Protein AF-A0A8J4XCI6-F1 (afdb_monomer_lite)

Structure (mmCIF, N/CA/C/O backbone):
data_AF-A0A8J4XCI6-F1
#
_entry.id   AF-A0A8J4XCI6-F1
#
loop_
_atom_site.group_PDB
_atom_site.id
_atom_site.type_symbol
_atom_site.label_atom_id
_atom_site.label_alt_id
_atom_site.label_comp_id
_atom_site.label_asym_id
_atom_site.label_entity_id
_atom_site.label_seq_id
_atom_site.pdbx_PDB_ins_code
_atom_site.Cartn_x
_atom_site.Cartn_y
_atom_site.Cartn_z
_atom_site.occupancy
_atom_site.B_iso_or_equiv
_atom_site.auth_seq_id
_atom_site.auth_comp_id
_atom_site.auth_asym_id
_atom_site.auth_atom_id
_atom_site.pdbx_PDB_model_num
ATOM 1 N N . PRO A 1 1 ? 32.556 3.737 -10.688 1.00 80.19 1 PRO A N 1
ATOM 2 C CA . PRO A 1 1 ? 33.530 3.485 -11.777 1.00 80.19 1 PRO A CA 1
ATOM 3 C C . PRO A 1 1 ? 34.721 4.456 -11.744 1.00 80.19 1 PRO A C 1
ATOM 5 O O . PRO A 1 1 ? 34.549 5.623 -11.382 1.00 80.19 1 PRO A O 1
ATOM 8 N N . SER A 1 2 ? 35.907 3.966 -12.119 1.00 85.56 2 SER A N 1
ATOM 9 C CA . SER A 1 2 ? 37.118 4.785 -12.261 1.00 85.56 2 SER A CA 1
ATOM 10 C C . SER A 1 2 ? 37.028 5.694 -13.498 1.00 85.56 2 SER A C 1
ATOM 12 O O . SER A 1 2 ? 36.188 5.479 -14.373 1.00 85.56 2 SER A O 1
ATOM 14 N N . SER A 1 3 ? 37.890 6.714 -13.578 1.00 84.94 3 SER A N 1
ATOM 15 C CA . SER A 1 3 ? 37.991 7.593 -14.759 1.00 84.94 3 SER A CA 1
ATOM 16 C C . SER A 1 3 ? 38.300 6.799 -16.037 1.00 84.94 3 SER A C 1
ATOM 18 O O . SER A 1 3 ? 37.666 6.998 -17.071 1.00 84.94 3 SER A O 1
ATOM 20 N N . HIS A 1 4 ? 39.198 5.815 -15.932 1.00 88.31 4 HIS A N 1
ATOM 21 C CA . HIS A 1 4 ? 39.561 4.931 -17.036 1.00 88.31 4 HIS A CA 1
ATOM 22 C C . HIS A 1 4 ? 38.358 4.125 -17.553 1.00 88.31 4 HIS A C 1
ATOM 24 O O . HIS A 1 4 ? 38.103 4.110 -18.753 1.00 88.31 4 HIS A O 1
ATOM 30 N N . THR A 1 5 ? 37.558 3.540 -16.654 1.00 89.38 5 THR A N 1
ATOM 31 C CA . THR A 1 5 ? 36.349 2.789 -17.034 1.00 89.38 5 THR A CA 1
ATOM 32 C C . THR A 1 5 ? 35.313 3.677 -17.726 1.00 89.38 5 THR A C 1
ATOM 34 O O . THR A 1 5 ? 34.709 3.264 -18.709 1.00 89.38 5 THR A O 1
ATOM 37 N N . LYS A 1 6 ? 35.108 4.910 -17.241 1.00 89.81 6 LYS A N 1
ATOM 38 C CA . LYS A 1 6 ? 34.159 5.857 -17.855 1.00 89.81 6 LYS A CA 1
ATOM 39 C C . LYS A 1 6 ? 34.597 6.269 -19.258 1.00 89.81 6 LYS A C 1
ATOM 41 O O . LYS A 1 6 ? 33.766 6.343 -20.155 1.00 89.81 6 LYS A O 1
ATOM 46 N N . LYS A 1 7 ? 35.902 6.482 -19.449 1.00 90.25 7 LYS A N 1
ATOM 47 C CA . LYS A 1 7 ? 36.490 6.770 -20.759 1.00 90.25 7 LYS A CA 1
ATOM 48 C C . LYS A 1 7 ? 36.299 5.606 -21.733 1.00 90.25 7 LYS A C 1
ATOM 50 O O . LYS A 1 7 ? 35.853 5.834 -22.849 1.00 90.25 7 LYS A O 1
ATOM 55 N N . ALA A 1 8 ? 36.592 4.377 -21.305 1.00 90.75 8 ALA A N 1
ATOM 56 C CA . ALA A 1 8 ? 36.394 3.188 -22.135 1.00 90.75 8 ALA A CA 1
ATOM 57 C C . ALA A 1 8 ? 34.927 3.036 -22.573 1.00 90.75 8 ALA A C 1
ATOM 59 O O . ALA A 1 8 ? 34.656 2.738 -23.731 1.00 90.75 8 ALA A O 1
ATOM 60 N N . LEU A 1 9 ? 33.983 3.320 -21.672 1.00 91.06 9 LEU A N 1
ATOM 61 C CA . LEU A 1 9 ? 32.552 3.251 -21.966 1.00 91.06 9 LEU A CA 1
ATOM 62 C C . LEU A 1 9 ? 32.101 4.340 -22.952 1.00 91.06 9 LEU A C 1
ATOM 64 O O . LEU A 1 9 ? 31.341 4.057 -23.870 1.00 91.06 9 LEU A O 1
ATOM 68 N N . ALA A 1 10 ? 32.614 5.565 -22.811 1.00 90.38 10 ALA A N 1
ATOM 69 C CA . ALA A 1 10 ? 32.369 6.644 -23.769 1.00 90.38 10 ALA A CA 1
ATOM 70 C C . ALA A 1 10 ? 32.888 6.299 -25.176 1.00 90.38 10 ALA A C 1
ATOM 72 O O . ALA A 1 10 ? 32.212 6.558 -26.166 1.00 90.38 10 ALA A O 1
ATOM 73 N N . MET A 1 11 ? 34.067 5.675 -25.261 1.00 89.75 11 MET A N 1
ATOM 74 C CA . MET A 1 11 ? 34.630 5.206 -26.529 1.00 89.75 11 MET A CA 1
ATOM 75 C C . MET A 1 11 ? 33.801 4.076 -27.144 1.00 89.75 11 MET A C 1
ATOM 77 O O . MET A 1 11 ? 33.555 4.097 -28.345 1.00 89.75 11 MET A O 1
ATOM 81 N N . ALA A 1 12 ? 33.348 3.116 -26.333 1.00 91.81 12 ALA A N 1
ATOM 82 C CA . ALA A 1 12 ? 32.514 2.011 -26.796 1.00 91.81 12 ALA A CA 1
ATOM 83 C C . ALA A 1 12 ? 31.180 2.502 -27.383 1.00 91.81 12 ALA A C 1
ATOM 85 O O . ALA A 1 12 ? 30.782 2.035 -28.443 1.00 91.81 12 ALA A O 1
ATOM 86 N N . LEU A 1 13 ? 30.544 3.501 -26.758 1.00 89.38 13 LEU A N 1
ATOM 87 C CA . LEU A 1 13 ? 29.303 4.101 -27.266 1.00 89.38 13 LEU A CA 1
ATOM 88 C C . LEU A 1 13 ? 29.476 4.721 -28.655 1.00 89.38 13 LEU A C 1
ATOM 90 O O . LEU A 1 13 ? 28.650 4.499 -29.532 1.00 89.38 13 LEU A O 1
ATOM 94 N N . VAL A 1 14 ? 30.554 5.476 -28.869 1.00 89.12 14 VAL A N 1
ATOM 95 C CA . VAL A 1 14 ? 30.837 6.083 -30.180 1.00 89.12 14 VAL A CA 1
ATOM 96 C C . VAL A 1 14 ? 31.243 5.024 -31.209 1.00 89.12 14 VAL A C 1
ATOM 98 O O . VAL A 1 14 ? 30.915 5.154 -32.383 1.00 89.12 14 VAL A O 1
ATOM 101 N N . HIS A 1 15 ? 31.931 3.964 -30.780 1.00 89.31 15 HIS A N 1
ATOM 102 C CA . HIS A 1 15 ? 32.271 2.835 -31.644 1.00 89.31 15 HIS A CA 1
ATOM 103 C C . HIS A 1 15 ? 31.020 2.079 -32.121 1.00 89.31 15 HIS A C 1
ATOM 105 O O . HIS A 1 15 ? 30.927 1.724 -33.292 1.00 89.31 15 HIS A O 1
ATOM 111 N N . GLU A 1 16 ? 30.063 1.830 -31.228 1.00 92.69 16 GLU A N 1
ATOM 112 C CA . GLU A 1 16 ? 28.822 1.109 -31.534 1.00 92.69 16 GLU A CA 1
ATOM 113 C C . GLU A 1 16 ? 27.810 1.981 -32.293 1.00 92.69 16 GLU A C 1
ATOM 115 O O . GLU A 1 16 ? 27.106 1.495 -33.177 1.00 92.69 16 GLU A O 1
ATOM 120 N N . PHE A 1 17 ? 27.803 3.289 -32.021 1.00 90.12 17 PHE A N 1
ATOM 121 C CA . PHE A 1 17 ? 26.939 4.266 -32.680 1.00 90.12 17 PHE A CA 1
ATOM 122 C C . PHE A 1 17 ? 27.765 5.427 -33.255 1.00 90.12 17 PHE A C 1
ATOM 124 O O . PHE A 1 17 ? 27.825 6.507 -32.659 1.00 90.12 17 PHE A O 1
ATOM 131 N N . PRO A 1 18 ? 28.370 5.260 -34.447 1.00 86.50 18 PRO A N 1
ATOM 132 C CA . PRO A 1 18 ? 29.228 6.283 -35.052 1.00 86.50 18 PRO A CA 1
ATOM 133 C C . PRO A 1 18 ? 28.542 7.636 -35.291 1.00 86.50 18 PRO A C 1
ATOM 135 O O . PRO A 1 18 ? 29.210 8.666 -35.333 1.00 86.50 18 PRO A O 1
ATOM 138 N N . CYS A 1 19 ? 27.209 7.661 -35.403 1.00 85.25 19 CYS A N 1
ATOM 139 C CA . CYS A 1 19 ? 26.415 8.888 -35.515 1.00 85.25 19 CYS A CA 1
ATOM 140 C C . CYS A 1 19 ? 26.428 9.764 -34.247 1.00 85.25 19 CYS A C 1
ATOM 142 O O . CYS A 1 19 ? 26.009 10.916 -34.304 1.00 85.25 19 CYS A O 1
ATOM 144 N N . LEU A 1 20 ? 26.907 9.234 -33.116 1.00 82.88 20 LEU A N 1
ATOM 145 C CA . LEU A 1 20 ? 27.039 9.940 -31.838 1.00 82.88 20 LEU A CA 1
ATOM 146 C C . LEU A 1 20 ? 28.416 10.597 -31.646 1.00 82.88 20 LEU A C 1
ATOM 148 O O . LEU A 1 20 ? 28.700 11.118 -30.563 1.00 82.88 20 LEU A O 1
ATOM 152 N N . ASN A 1 21 ? 29.277 10.538 -32.663 1.00 84.62 21 ASN A N 1
ATOM 153 C CA . ASN A 1 21 ? 30.583 11.181 -32.665 1.00 84.62 21 ASN A CA 1
ATOM 154 C C . ASN A 1 21 ? 30.419 12.710 -32.698 1.00 84.62 21 ASN A C 1
ATOM 156 O O . ASN A 1 21 ? 29.736 13.252 -33.563 1.00 84.62 21 ASN A O 1
ATOM 160 N N . ASP A 1 22 ? 31.054 13.410 -31.760 1.00 72.50 22 ASP A N 1
ATOM 161 C CA . ASP A 1 22 ? 30.924 14.865 -31.615 1.00 72.50 22 ASP A CA 1
ATOM 162 C C . ASP A 1 22 ? 31.800 15.684 -32.585 1.00 72.50 22 ASP A C 1
ATOM 164 O O . ASP A 1 22 ? 31.810 16.912 -32.513 1.00 72.50 22 ASP A O 1
ATOM 168 N N . ASN A 1 23 ? 32.527 15.029 -33.502 1.00 71.44 23 ASN A N 1
ATOM 169 C CA . ASN A 1 23 ? 33.488 15.632 -34.438 1.00 71.44 23 ASN A CA 1
ATOM 170 C C . ASN A 1 23 ? 34.588 16.487 -33.771 1.00 71.44 23 ASN A C 1
ATOM 172 O O . ASN A 1 23 ? 35.363 17.147 -34.466 1.00 71.44 23 ASN A O 1
ATOM 176 N N . THR A 1 24 ? 34.720 16.468 -32.440 1.00 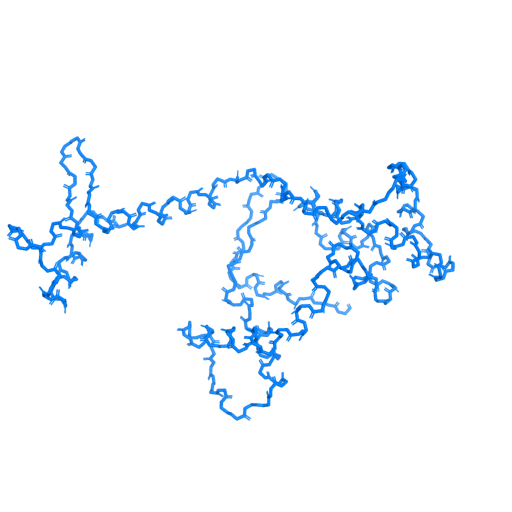60.88 24 THR A N 1
ATOM 177 C CA . THR A 1 24 ? 35.766 17.196 -31.717 1.00 60.88 24 THR A CA 1
ATOM 178 C C . THR A 1 24 ? 36.885 16.244 -31.323 1.00 60.88 24 THR A C 1
ATOM 180 O O . THR A 1 24 ? 36.647 15.300 -30.586 1.00 60.88 24 THR A O 1
ATOM 183 N N . GLY A 1 25 ? 38.120 16.487 -31.777 1.00 68.81 25 GLY A N 1
ATOM 184 C CA . GLY A 1 25 ? 39.366 15.847 -31.311 1.00 68.81 25 GLY A CA 1
ATOM 185 C C . GLY A 1 25 ? 39.338 14.323 -31.082 1.00 68.81 25 GLY A C 1
ATOM 186 O O . GLY A 1 25 ? 39.871 13.564 -31.880 1.00 68.81 25 GLY A O 1
ATOM 187 N N . SER A 1 26 ? 38.784 13.881 -29.951 1.00 70.25 26 SER A N 1
ATOM 188 C CA . SER A 1 26 ? 38.661 12.476 -29.551 1.00 70.25 26 SER A CA 1
ATOM 189 C C . SER A 1 26 ? 37.305 11.808 -29.853 1.00 70.25 26 SER A C 1
ATOM 191 O O . SER A 1 26 ? 37.166 10.616 -29.600 1.00 70.25 26 SER A O 1
ATOM 193 N N . GLY A 1 27 ? 36.297 12.540 -30.333 1.00 79.00 27 GLY A N 1
ATOM 194 C CA . GLY A 1 27 ? 34.981 12.044 -30.770 1.00 79.00 27 GLY A CA 1
ATOM 195 C C . GLY A 1 27 ? 34.003 11.617 -29.667 1.00 79.00 27 GLY A C 1
ATOM 196 O O . GLY A 1 27 ? 32.800 11.536 -29.901 1.00 79.00 27 GLY A O 1
ATOM 197 N N . TYR A 1 28 ? 34.502 11.350 -28.453 1.00 82.69 28 TYR A N 1
ATOM 198 C CA . TYR A 1 28 ? 33.712 10.947 -27.279 1.00 82.69 28 TYR A CA 1
ATOM 199 C C . TYR A 1 28 ? 33.572 12.045 -26.203 1.00 82.69 28 TYR A C 1
ATOM 201 O O . TYR A 1 28 ? 33.094 11.769 -25.098 1.00 82.69 28 TYR A O 1
ATOM 209 N N . GLY A 1 29 ? 34.014 13.276 -26.476 1.00 82.75 29 GLY A N 1
ATOM 210 C CA . GLY A 1 29 ? 34.109 14.361 -25.490 1.00 82.75 29 GLY A CA 1
ATOM 211 C C . GLY A 1 29 ? 32.761 14.774 -24.890 1.00 82.75 29 GLY A C 1
ATOM 212 O O . GLY A 1 29 ? 32.677 15.012 -23.680 1.00 82.75 29 GLY A O 1
ATOM 213 N N . ALA A 1 30 ? 31.699 14.758 -25.700 1.00 83.44 30 ALA A N 1
ATOM 214 C CA . ALA A 1 30 ? 30.313 14.985 -25.289 1.00 83.44 30 ALA A CA 1
ATOM 215 C C . ALA A 1 30 ? 29.821 13.946 -24.261 1.00 83.44 30 ALA A C 1
ATOM 217 O O . ALA A 1 30 ? 29.028 14.250 -23.363 1.00 83.44 30 ALA A O 1
ATOM 218 N N . TRP A 1 31 ? 30.336 12.719 -24.347 1.00 87.00 31 TRP A N 1
ATOM 219 C CA . TRP A 1 31 ? 29.948 11.599 -23.493 1.00 87.00 31 TRP A CA 1
ATOM 220 C C . TRP A 1 31 ? 30.763 11.554 -22.203 1.00 87.00 31 TRP A C 1
ATOM 222 O O . TRP A 1 31 ? 30.201 11.318 -21.129 1.00 87.00 31 TRP A O 1
ATOM 232 N N . TYR A 1 32 ? 32.072 11.809 -22.285 1.00 89.88 32 TYR A N 1
ATOM 233 C CA . TYR A 1 32 ? 32.938 11.878 -21.114 1.00 89.88 32 TYR A CA 1
ATOM 234 C C . TYR A 1 32 ? 34.199 12.711 -21.346 1.00 89.88 32 TYR A C 1
ATOM 236 O O . TYR A 1 32 ? 35.061 12.366 -22.154 1.00 89.88 32 TYR A O 1
ATOM 244 N N . THR A 1 33 ? 34.371 13.736 -20.515 1.00 88.12 33 THR A N 1
ATOM 245 C CA . THR A 1 33 ? 35.601 14.516 -20.412 1.00 88.12 33 THR A CA 1
ATOM 246 C C . THR A 1 33 ? 36.195 14.345 -19.009 1.00 88.12 33 THR A C 1
ATOM 248 O O . THR A 1 33 ? 35.554 14.697 -18.011 1.00 88.12 33 THR A O 1
ATOM 251 N N . PRO A 1 34 ? 37.415 13.787 -18.880 1.00 84.00 34 PRO A N 1
ATOM 252 C CA . PRO A 1 34 ? 38.054 13.623 -17.582 1.00 84.00 34 PRO A CA 1
ATOM 253 C C . PRO A 1 34 ? 38.401 14.986 -16.972 1.00 84.00 34 PRO A C 1
ATOM 255 O O . PRO A 1 34 ? 38.887 15.890 -17.653 1.00 84.00 34 PRO A O 1
ATOM 258 N N . GLY A 1 35 ? 38.188 15.114 -15.663 1.00 81.19 35 GLY A N 1
ATOM 259 C CA . GLY A 1 35 ? 38.565 16.311 -14.916 1.00 81.19 35 GLY A CA 1
ATOM 260 C C . GLY A 1 35 ? 40.083 16.521 -14.916 1.00 81.19 35 GLY A C 1
ATOM 261 O O . GLY A 1 35 ? 40.846 15.569 -14.741 1.00 81.19 35 GLY A O 1
ATOM 262 N N . ARG A 1 36 ? 40.534 17.765 -15.114 1.00 79.88 36 ARG A N 1
ATOM 263 C CA . ARG A 1 36 ? 41.940 18.164 -14.894 1.00 79.88 36 ARG A CA 1
ATOM 264 C C . ARG A 1 36 ? 42.147 18.602 -13.440 1.00 79.88 36 ARG A C 1
ATOM 266 O O . ARG A 1 36 ? 41.184 18.662 -12.691 1.00 79.88 36 ARG A O 1
ATOM 273 N N . LYS A 1 37 ? 43.389 18.930 -13.053 1.00 65.62 37 LYS A N 1
ATOM 274 C CA . LYS A 1 37 ? 43.872 19.177 -11.669 1.00 65.62 37 LYS A CA 1
ATOM 275 C C . LYS A 1 37 ? 42.901 19.893 -10.697 1.00 65.62 37 LYS A C 1
ATOM 277 O O . LYS A 1 37 ? 42.947 19.579 -9.516 1.00 65.62 37 LYS A O 1
ATOM 282 N N . HIS A 1 38 ? 42.018 20.782 -11.167 1.00 62.91 38 HIS A N 1
ATOM 283 C CA . HIS A 1 38 ? 40.974 21.436 -10.352 1.00 62.91 38 HIS A CA 1
ATOM 284 C C . HIS A 1 38 ? 39.553 21.413 -10.959 1.00 62.91 38 HIS A C 1
ATOM 286 O O . HIS A 1 38 ? 38.651 22.063 -10.440 1.00 62.91 38 HIS A O 1
ATOM 292 N N . GLY A 1 39 ? 39.329 20.678 -12.051 1.00 70.75 39 GLY A N 1
ATOM 293 C CA . GLY A 1 39 ? 38.031 20.569 -12.718 1.00 70.75 39 GLY A CA 1
ATOM 29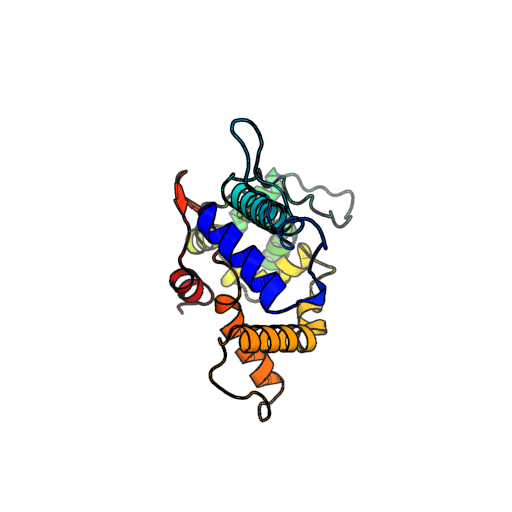4 C C . GLY A 1 39 ? 37.350 19.238 -12.417 1.00 70.75 39 GLY A C 1
ATOM 295 O O . GLY A 1 39 ? 37.992 18.188 -12.436 1.00 70.75 39 GLY A O 1
ATOM 296 N N . SER A 1 40 ? 36.038 19.264 -12.179 1.00 79.19 40 SER A N 1
ATOM 297 C CA . SER A 1 40 ? 35.246 18.029 -12.143 1.00 79.19 40 SER A CA 1
ATOM 298 C C . SER A 1 40 ? 35.219 17.380 -13.528 1.00 79.19 40 SER A C 1
ATOM 300 O O . SER A 1 40 ? 35.315 18.070 -14.540 1.00 79.19 40 SER A O 1
ATOM 302 N N . ALA A 1 41 ? 35.090 16.053 -13.578 1.00 85.00 41 ALA A N 1
ATOM 303 C CA . ALA A 1 41 ? 34.764 15.386 -14.834 1.00 85.00 41 ALA A CA 1
ATOM 304 C C . ALA A 1 41 ? 33.398 15.880 -15.342 1.00 85.00 41 ALA A C 1
ATOM 306 O O . ALA A 1 41 ? 32.529 16.232 -14.542 1.00 85.00 41 ALA A O 1
ATOM 307 N N . THR A 1 42 ? 33.221 15.906 -16.655 1.00 84.56 42 THR A N 1
ATOM 308 C CA . THR A 1 42 ? 32.012 16.405 -17.324 1.00 84.56 42 THR A CA 1
ATOM 309 C C . THR A 1 42 ? 31.606 15.468 -18.463 1.00 84.56 42 THR A C 1
ATOM 311 O O . THR A 1 42 ? 32.299 14.490 -18.752 1.00 84.56 42 THR A O 1
ATOM 314 N N . GLY A 1 43 ? 30.456 15.730 -19.083 1.00 87.12 43 GLY A N 1
ATOM 315 C CA . GLY A 1 43 ? 29.874 14.895 -20.136 1.00 87.12 43 GLY A CA 1
ATOM 316 C C . GLY A 1 43 ? 28.676 14.082 -19.651 1.00 87.12 43 GLY A C 1
ATOM 317 O O . GLY A 1 43 ? 28.457 13.915 -18.445 1.00 87.12 43 GLY A O 1
ATOM 318 N N . PHE A 1 44 ? 27.904 13.573 -20.608 1.00 85.69 44 PHE A N 1
ATOM 319 C CA . PHE A 1 44 ? 26.622 12.910 -20.364 1.00 85.69 44 PHE A CA 1
ATOM 320 C C . PHE A 1 44 ? 26.722 11.752 -19.359 1.00 85.69 44 PHE A C 1
ATOM 322 O O . PHE A 1 44 ? 25.917 11.645 -18.433 1.00 85.69 44 PHE A O 1
ATOM 329 N N . LEU A 1 45 ? 27.765 10.920 -19.461 1.00 85.75 45 LEU A N 1
ATOM 330 C CA . LEU A 1 45 ? 27.965 9.800 -18.538 1.00 85.75 45 LEU A CA 1
ATOM 331 C C . LEU A 1 45 ? 28.214 10.269 -17.102 1.00 85.75 45 LEU A C 1
ATOM 333 O O . LEU A 1 45 ? 27.747 9.635 -16.153 1.00 85.75 45 LEU A O 1
ATOM 337 N N . GLU A 1 46 ? 28.931 11.378 -16.910 1.00 88.12 46 GLU A N 1
ATOM 338 C CA . GLU A 1 46 ? 29.176 11.911 -15.571 1.00 88.12 46 GLU A CA 1
ATOM 339 C C . GLU A 1 46 ? 27.902 12.511 -14.969 1.00 88.12 46 GLU A C 1
ATOM 341 O O . GLU A 1 46 ? 27.655 12.316 -13.775 1.00 88.12 46 GLU A O 1
ATOM 346 N N . GLU A 1 47 ? 27.068 13.156 -15.789 1.00 84.88 47 GLU A N 1
ATOM 347 C CA . GLU A 1 47 ? 25.764 13.689 -15.392 1.00 84.88 47 GLU A CA 1
ATOM 348 C C . GLU A 1 47 ? 24.781 12.573 -15.015 1.00 84.88 47 GLU A C 1
ATOM 350 O O . GLU A 1 47 ? 24.193 12.605 -13.929 1.00 84.88 47 GLU A O 1
ATOM 355 N N . CYS A 1 48 ? 24.666 11.522 -15.832 1.00 84.38 48 CYS A N 1
ATOM 356 C CA . CYS A 1 48 ? 23.878 10.334 -15.504 1.00 84.38 48 CYS A CA 1
ATOM 357 C C . CYS A 1 48 ? 24.352 9.702 -14.190 1.00 84.38 48 CYS A C 1
ATOM 359 O O . CYS A 1 48 ? 23.550 9.445 -13.289 1.00 84.38 48 CYS A O 1
ATOM 361 N N . LEU A 1 49 ? 25.664 9.514 -14.022 1.00 85.00 49 LEU A N 1
ATOM 362 C CA . LEU A 1 49 ? 26.235 8.975 -12.788 1.00 85.00 49 LEU A CA 1
ATOM 363 C C . LEU A 1 49 ? 26.052 9.918 -11.597 1.00 85.00 49 LEU A C 1
ATOM 365 O O . LEU A 1 49 ? 25.949 9.455 -10.460 1.00 85.00 49 LEU A O 1
ATOM 369 N N . TRP A 1 50 ? 26.059 11.234 -11.801 1.00 83.38 50 TRP A N 1
ATOM 370 C CA . TRP A 1 50 ? 25.749 12.206 -10.757 1.00 83.38 50 TRP A CA 1
ATOM 371 C C . TRP A 1 50 ? 24.281 12.110 -10.348 1.00 83.38 50 TRP A C 1
ATOM 373 O O . TRP A 1 50 ? 24.009 12.020 -9.154 1.00 83.38 50 TRP A O 1
ATOM 383 N N . ASN A 1 51 ? 23.355 12.011 -11.302 1.00 79.44 51 ASN A N 1
ATOM 384 C CA . ASN A 1 51 ? 21.928 11.820 -11.050 1.00 79.44 51 ASN A CA 1
ATOM 385 C C . ASN A 1 51 ? 21.647 10.502 -10.317 1.00 79.44 51 ASN A C 1
ATOM 387 O O . ASN A 1 51 ? 20.916 10.500 -9.325 1.00 79.44 51 ASN A O 1
ATOM 391 N N . VAL A 1 52 ? 22.290 9.400 -10.718 1.00 79.62 52 VAL A N 1
ATOM 392 C CA . VAL A 1 52 ? 22.230 8.118 -9.997 1.00 79.62 52 VAL A CA 1
ATOM 393 C C . VAL A 1 52 ? 22.796 8.272 -8.585 1.00 79.62 52 VAL A C 1
ATOM 395 O O . VAL A 1 52 ? 22.121 7.928 -7.619 1.00 79.62 52 VAL A O 1
ATOM 398 N N . ARG A 1 53 ? 23.986 8.868 -8.417 1.00 82.12 53 ARG A N 1
ATOM 399 C CA . ARG A 1 53 ? 24.569 9.134 -7.086 1.00 82.12 53 ARG A CA 1
ATOM 400 C C . ARG A 1 53 ? 23.674 10.033 -6.234 1.00 82.12 53 ARG A C 1
ATOM 402 O O . ARG A 1 53 ? 23.580 9.804 -5.035 1.00 82.12 53 ARG A O 1
ATOM 409 N N . LYS A 1 54 ? 23.021 11.037 -6.817 1.00 75.69 54 LYS A N 1
ATOM 410 C CA . LYS A 1 54 ? 22.099 11.963 -6.146 1.00 75.69 54 LYS A CA 1
ATOM 411 C C . LYS A 1 54 ? 20.839 11.238 -5.681 1.00 75.69 54 LYS A C 1
ATOM 413 O O . LYS A 1 54 ? 20.462 11.403 -4.526 1.00 75.69 54 LYS A O 1
ATOM 418 N N . ARG A 1 55 ? 20.235 10.389 -6.522 1.00 69.69 55 ARG A N 1
ATOM 419 C CA . ARG A 1 55 ? 19.130 9.501 -6.115 1.00 69.69 55 ARG A CA 1
ATOM 420 C C . ARG A 1 55 ? 19.578 8.572 -4.988 1.00 69.69 55 ARG A C 1
ATOM 422 O O . ARG A 1 55 ? 18.972 8.577 -3.927 1.00 69.69 55 ARG A O 1
ATOM 429 N N . MET A 1 56 ? 20.710 7.892 -5.149 1.00 64.00 56 MET A N 1
ATOM 430 C CA . MET A 1 56 ? 21.275 7.017 -4.116 1.00 64.00 56 MET A CA 1
ATOM 431 C C . MET A 1 56 ? 21.595 7.761 -2.809 1.00 64.00 56 MET A C 1
ATOM 433 O O . MET A 1 56 ? 21.458 7.193 -1.732 1.00 64.00 56 MET A O 1
ATOM 437 N N . ARG A 1 57 ? 21.994 9.040 -2.868 1.00 69.94 57 ARG A N 1
ATOM 438 C CA . ARG A 1 57 ? 22.158 9.895 -1.682 1.00 69.94 57 ARG A CA 1
ATOM 439 C C . ARG A 1 57 ? 20.823 10.246 -1.034 1.00 69.94 57 ARG A C 1
ATOM 441 O O . ARG A 1 57 ? 20.774 10.211 0.184 1.00 69.94 57 ARG A O 1
ATOM 448 N N . LYS A 1 58 ? 19.760 10.513 -1.801 1.00 57.56 58 LYS A N 1
ATOM 449 C CA . LYS A 1 58 ? 18.399 10.688 -1.259 1.00 57.56 58 LYS A CA 1
ATOM 450 C C . LYS A 1 58 ? 17.859 9.415 -0.593 1.00 57.56 58 LYS A C 1
ATOM 452 O O . LYS A 1 58 ? 17.105 9.526 0.357 1.00 57.56 58 LYS A O 1
ATOM 457 N N . LEU A 1 59 ? 18.270 8.230 -1.054 1.00 53.97 59 LEU A N 1
ATOM 458 C CA . LEU A 1 59 ? 17.979 6.952 -0.386 1.00 53.97 59 LEU A CA 1
ATOM 459 C C . LEU A 1 59 ? 18.859 6.694 0.857 1.00 53.97 59 LEU A C 1
ATOM 461 O O . LEU A 1 59 ? 18.455 5.966 1.759 1.00 53.97 59 LEU A O 1
ATOM 465 N N . LYS A 1 60 ? 20.086 7.237 0.901 1.00 48.78 60 LYS A N 1
ATOM 466 C CA . LYS A 1 60 ? 21.027 7.073 2.028 1.00 48.78 60 LYS A CA 1
ATOM 467 C C . LYS A 1 60 ? 20.857 8.120 3.125 1.00 48.78 60 LYS A C 1
ATOM 469 O O . LYS A 1 60 ? 21.117 7.809 4.284 1.00 48.78 60 LYS A O 1
ATOM 474 N N . GLN A 1 61 ? 20.467 9.341 2.775 1.00 43.12 61 GLN A N 1
ATOM 475 C CA . GLN A 1 61 ? 19.984 10.305 3.746 1.00 43.12 61 GLN A CA 1
ATOM 476 C C . GLN A 1 61 ? 18.636 9.778 4.231 1.00 43.12 61 GLN A C 1
ATOM 478 O O . GLN A 1 61 ? 17.783 9.490 3.392 1.00 43.12 61 GLN A O 1
ATOM 483 N N . PRO A 1 62 ? 18.422 9.613 5.547 1.00 42.22 62 PRO A N 1
ATOM 484 C CA . PRO A 1 62 ? 17.069 9.505 6.041 1.00 42.22 62 PRO A CA 1
ATOM 485 C C . PRO A 1 62 ? 16.403 10.810 5.633 1.00 42.22 62 PRO A C 1
ATOM 487 O O . PRO A 1 62 ? 16.648 11.849 6.241 1.00 42.22 62 PRO A O 1
ATOM 490 N N . GLY A 1 63 ? 15.616 10.769 4.558 1.00 38.47 63 GLY A N 1
ATOM 491 C CA . GLY A 1 63 ? 14.610 11.783 4.364 1.00 38.47 63 GLY A CA 1
ATOM 492 C C . GLY A 1 63 ? 13.896 11.882 5.701 1.00 38.47 63 GLY A C 1
ATOM 493 O O . GLY A 1 63 ? 13.417 10.878 6.238 1.00 38.47 63 GLY A O 1
ATOM 494 N N . HIS A 1 64 ? 13.869 13.085 6.260 1.00 37.88 64 HIS A N 1
ATOM 495 C CA . HIS A 1 64 ? 12.637 13.516 6.870 1.00 37.88 64 HIS A CA 1
ATOM 496 C C . HIS A 1 64 ? 11.595 13.217 5.791 1.00 37.88 64 HIS A C 1
ATOM 498 O O . HIS A 1 64 ? 11.564 13.866 4.744 1.00 37.88 64 HIS A O 1
ATOM 504 N N . LEU A 1 65 ? 10.903 12.084 5.936 1.00 40.44 65 LEU A N 1
ATOM 505 C CA . LEU A 1 65 ? 9.627 11.900 5.287 1.00 40.44 65 LEU A CA 1
ATOM 506 C C . LEU A 1 65 ? 8.807 13.004 5.933 1.00 40.44 65 LEU A C 1
ATOM 508 O O . LEU A 1 65 ? 8.217 12.798 6.990 1.00 40.44 65 LEU A O 1
ATOM 512 N N . GLU A 1 66 ? 8.908 14.208 5.362 1.00 31.50 66 GLU A N 1
ATOM 513 C CA . GLU A 1 66 ? 7.875 15.215 5.492 1.00 31.50 66 GLU A CA 1
ATOM 514 C C . GLU A 1 66 ? 6.585 14.422 5.342 1.00 31.50 66 GLU A C 1
ATOM 516 O O . GLU A 1 66 ? 6.485 13.658 4.361 1.00 31.50 66 GLU A O 1
ATOM 521 N N . PRO A 1 67 ? 5.697 14.465 6.353 1.00 35.28 67 PRO A N 1
ATOM 522 C CA . PRO A 1 67 ? 4.458 13.718 6.320 1.00 35.28 67 PRO A CA 1
ATOM 523 C C . PRO A 1 67 ? 3.902 13.901 4.923 1.00 35.28 67 PRO A C 1
ATOM 525 O O . PRO A 1 67 ? 3.816 15.043 4.461 1.00 35.28 67 PRO A O 1
ATOM 528 N N . GLN A 1 68 ? 3.633 12.800 4.207 1.00 37.12 68 GLN A N 1
ATOM 529 C CA . GLN A 1 68 ? 2.854 12.923 2.985 1.00 37.12 68 GLN A CA 1
ATOM 530 C C . GLN A 1 68 ? 1.687 13.806 3.372 1.00 37.12 68 GLN A C 1
ATOM 532 O O . GLN A 1 68 ? 0.963 13.453 4.301 1.00 37.12 68 GLN A O 1
ATOM 537 N N . HIS A 1 69 ? 1.634 15.001 2.783 1.00 37.66 69 HIS A N 1
ATOM 538 C CA . HIS A 1 69 ? 0.614 15.966 3.119 1.00 37.66 69 HIS A CA 1
ATOM 539 C C . HIS A 1 69 ? -0.674 15.238 2.777 1.00 37.66 69 HIS A C 1
ATOM 541 O O . HIS A 1 69 ? -0.950 15.000 1.596 1.00 37.66 69 HIS A O 1
ATOM 547 N N . ASP A 1 70 ? -1.348 14.748 3.823 1.00 37.50 70 ASP A N 1
ATOM 548 C CA . ASP A 1 70 ? -2.585 14.004 3.719 1.00 37.50 70 ASP A CA 1
ATOM 549 C C . ASP A 1 70 ? -3.449 14.897 2.839 1.00 37.50 70 ASP A C 1
ATOM 551 O O . ASP A 1 70 ? -3.732 16.048 3.190 1.00 37.50 70 ASP A O 1
ATOM 555 N N . ARG A 1 71 ? -3.789 14.413 1.641 1.00 40.62 71 ARG A N 1
ATOM 556 C CA . ARG A 1 71 ? -4.887 14.999 0.886 1.00 40.62 71 ARG A CA 1
ATOM 557 C C . ARG A 1 71 ? -6.100 14.714 1.749 1.00 40.62 71 ARG A C 1
ATOM 559 O O . ARG A 1 71 ? -6.684 13.640 1.634 1.00 40.62 71 ARG A O 1
ATOM 566 N N . SER A 1 72 ? -6.378 15.617 2.688 1.00 40.22 72 SER A N 1
ATOM 567 C CA . SER A 1 72 ? -7.525 15.505 3.558 1.00 40.22 72 SER A CA 1
ATOM 568 C C . SER A 1 72 ? -8.737 15.453 2.643 1.00 40.22 72 SER A C 1
ATOM 570 O O . SER A 1 72 ? -9.036 16.382 1.892 1.00 40.22 72 SER A O 1
ATOM 572 N N . GLY A 1 73 ? -9.395 14.298 2.650 1.00 37.88 73 GLY A N 1
ATOM 573 C CA . GLY A 1 73 ? -10.796 14.255 2.304 1.00 37.88 73 GLY A CA 1
ATOM 574 C C . GLY A 1 73 ? -11.496 15.186 3.281 1.00 37.88 73 GLY A C 1
ATOM 575 O O . GLY A 1 73 ? -11.390 15.020 4.494 1.00 37.88 73 GLY A O 1
ATOM 576 N N . THR A 1 74 ? -12.117 16.220 2.739 1.00 50.09 74 THR A N 1
ATOM 577 C CA . THR A 1 74 ? -13.044 17.100 3.434 1.00 50.09 74 THR A CA 1
ATOM 578 C C . THR A 1 74 ? -14.096 16.266 4.159 1.00 50.09 74 THR A C 1
ATOM 580 O O . THR A 1 74 ? -14.863 15.583 3.491 1.00 50.09 74 THR A O 1
ATOM 583 N N . THR A 1 75 ? -14.180 16.368 5.486 1.00 34.53 75 THR A N 1
ATOM 584 C CA . THR A 1 75 ? -15.412 16.075 6.236 1.00 34.53 75 THR A CA 1
ATOM 585 C C . THR A 1 75 ? -15.458 16.889 7.528 1.00 34.53 75 THR A C 1
ATOM 587 O O . THR A 1 75 ? -14.679 16.635 8.440 1.00 34.53 75 THR A O 1
ATOM 590 N N . SER A 1 76 ? -16.371 17.863 7.512 1.00 39.41 76 SER A N 1
ATOM 591 C CA . SER A 1 76 ? -17.385 18.218 8.519 1.00 39.41 76 SER A CA 1
ATOM 592 C C . SER A 1 76 ? -17.009 18.475 9.987 1.00 39.41 76 SER A C 1
ATOM 594 O O . SER A 1 76 ? -16.229 17.768 10.609 1.00 39.41 76 SER A O 1
ATOM 596 N N . GLU A 1 77 ? -17.670 19.497 10.534 1.00 35.22 77 GLU A N 1
ATOM 597 C CA . GLU A 1 77 ? -17.460 20.220 11.799 1.00 35.22 77 GLU A CA 1
ATOM 598 C C . GLU A 1 77 ? -17.648 19.440 13.122 1.00 35.22 77 GLU A C 1
ATOM 600 O O . GLU A 1 77 ? -17.704 20.063 14.175 1.00 35.22 77 GLU A O 1
ATOM 605 N N . ASP A 1 78 ? -17.643 18.105 13.129 1.00 46.56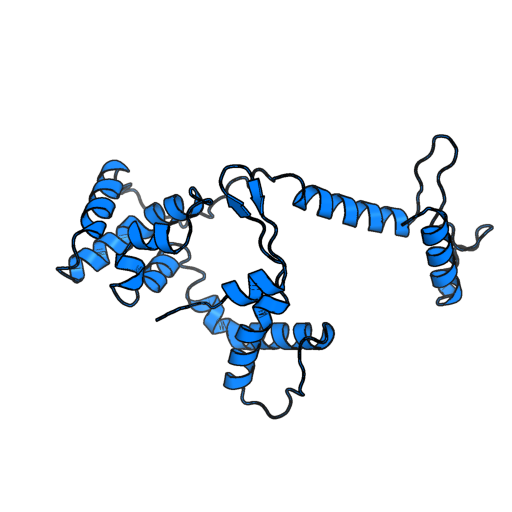 78 ASP A N 1
ATOM 606 C CA . ASP A 1 78 ? -17.687 17.301 14.365 1.00 46.56 78 ASP A CA 1
ATOM 607 C C . ASP A 1 78 ? -16.321 16.663 14.646 1.00 46.56 78 ASP A C 1
ATOM 609 O O . ASP A 1 78 ? -16.138 15.443 14.604 1.00 46.56 78 ASP A O 1
ATOM 613 N N . ALA A 1 79 ? -15.314 17.497 14.914 1.00 59.09 79 ALA A N 1
ATOM 614 C CA . ALA A 1 79 ? -14.002 17.015 15.333 1.00 59.09 79 ALA A CA 1
ATOM 615 C C . ALA A 1 79 ? -14.105 16.388 16.735 1.00 59.09 79 ALA A C 1
ATOM 617 O O . ALA A 1 79 ? -13.922 17.052 17.754 1.00 59.09 79 ALA A O 1
ATOM 618 N N . VAL A 1 80 ? -14.413 15.090 16.782 1.00 63.62 80 VAL A N 1
ATOM 619 C CA . VAL A 1 80 ? -14.344 14.270 17.994 1.00 63.62 80 VAL A CA 1
ATOM 620 C C . VAL A 1 80 ? -12.978 14.481 18.654 1.00 63.62 80 VAL A C 1
ATOM 622 O O . VAL A 1 80 ? -11.937 14.302 18.017 1.00 63.62 80 VAL A O 1
ATOM 625 N N . SER A 1 81 ? -12.993 14.886 19.929 1.00 83.06 81 SER A N 1
ATOM 626 C CA . SER A 1 81 ? -11.783 15.155 20.713 1.00 83.06 81 SER A CA 1
ATOM 627 C C . SER A 1 81 ? -10.808 13.965 20.657 1.00 83.06 81 SER A C 1
ATOM 629 O O . SER A 1 81 ? -11.247 12.810 20.716 1.00 83.06 81 SER A O 1
ATOM 631 N N . PRO A 1 82 ? -9.483 14.206 20.586 1.00 83.81 82 PRO A N 1
ATOM 632 C CA . PRO A 1 82 ? -8.479 13.140 20.598 1.00 83.81 82 PRO A CA 1
ATOM 633 C C . PRO A 1 82 ? -8.575 12.226 21.830 1.00 83.81 82 PRO A C 1
ATOM 635 O O . PRO A 1 82 ? -8.194 11.060 21.749 1.00 83.81 82 PRO A O 1
ATOM 638 N N . GLU A 1 83 ? -9.102 12.727 22.949 1.00 89.56 83 GLU A N 1
ATOM 639 C CA . GLU A 1 83 ? -9.333 11.941 24.167 1.00 89.56 83 GLU A CA 1
ATOM 640 C C . GLU A 1 83 ? -10.422 10.888 23.953 1.00 89.56 83 GLU A C 1
ATOM 642 O O . GLU A 1 83 ? -10.192 9.708 24.205 1.00 89.56 83 GLU A O 1
ATOM 647 N N . LYS A 1 84 ? -11.551 11.279 23.352 1.00 91.44 84 LYS A N 1
ATOM 648 C CA . LYS A 1 84 ? -12.643 10.360 23.010 1.00 91.44 84 LYS A CA 1
ATOM 649 C C . LYS A 1 84 ? -12.200 9.304 21.991 1.00 91.44 84 LYS A C 1
ATOM 651 O O . LYS A 1 84 ? -12.543 8.134 22.123 1.00 91.44 84 LYS A O 1
ATOM 656 N N . MET A 1 85 ? -11.369 9.681 21.013 1.00 92.56 85 MET A N 1
ATOM 657 C CA . MET A 1 85 ? -10.777 8.712 20.077 1.00 92.56 85 MET A CA 1
ATOM 658 C C . MET A 1 85 ? -9.918 7.669 20.795 1.00 92.56 85 MET A C 1
ATOM 660 O O . MET A 1 85 ? -9.969 6.485 20.459 1.00 92.56 85 MET A O 1
ATOM 664 N N . LYS A 1 86 ? -9.137 8.097 21.790 1.00 93.12 86 LYS A N 1
ATOM 665 C CA . LYS A 1 86 ? -8.316 7.197 22.598 1.00 93.12 86 LYS A CA 1
ATOM 666 C C . LYS A 1 86 ? -9.180 6.256 23.438 1.00 93.12 86 LYS A C 1
ATOM 668 O O . LYS A 1 86 ? -8.919 5.058 23.434 1.00 93.12 86 LYS A O 1
ATOM 673 N N . GLU A 1 87 ? -10.222 6.769 24.087 1.00 94.75 87 GLU A N 1
ATOM 674 C CA . GLU A 1 87 ? -11.170 5.960 24.866 1.00 94.75 87 GLU A CA 1
ATOM 675 C C . GLU A 1 87 ? -11.817 4.863 24.015 1.00 94.75 87 GLU A C 1
ATOM 677 O O . GLU A 1 87 ? -11.853 3.703 24.418 1.00 94.75 87 GLU A O 1
ATOM 682 N N . MET A 1 88 ? -12.260 5.202 22.803 1.00 95.19 88 MET A N 1
ATOM 683 C CA . MET A 1 88 ? -12.846 4.236 21.872 1.00 95.19 88 MET A CA 1
ATOM 684 C C . MET A 1 88 ? -11.838 3.171 21.427 1.00 95.19 88 MET A C 1
ATOM 686 O O . MET A 1 88 ? -12.176 1.992 21.345 1.00 95.19 88 MET A O 1
ATOM 690 N N . VAL A 1 89 ? -10.585 3.560 21.168 1.00 94.69 89 VAL A N 1
ATOM 691 C CA . VAL A 1 89 ? -9.507 2.610 20.853 1.00 94.69 89 VAL A CA 1
ATOM 692 C C . VAL A 1 89 ? -9.212 1.685 22.032 1.00 94.69 89 VAL A C 1
ATOM 694 O O . VAL A 1 89 ? -9.069 0.479 21.835 1.00 94.69 89 VAL A O 1
ATOM 697 N N . ASP A 1 90 ? -9.134 2.217 23.250 1.00 94.94 90 ASP A N 1
ATOM 698 C CA . ASP A 1 90 ? -8.881 1.415 24.447 1.00 94.94 90 ASP A CA 1
ATOM 699 C C . ASP A 1 90 ? -10.058 0.471 24.744 1.00 94.94 90 ASP A C 1
ATOM 701 O O . ASP A 1 90 ? -9.845 -0.685 25.113 1.00 94.94 90 ASP A O 1
ATOM 705 N N . TRP A 1 91 ? -11.292 0.898 24.467 1.00 96.31 91 TRP A N 1
ATOM 706 C CA . TRP A 1 91 ? -12.468 0.033 24.520 1.00 96.31 91 TRP A CA 1
ATOM 707 C C . TRP A 1 91 ? -12.386 -1.115 23.502 1.00 96.31 91 TRP A C 1
ATOM 709 O O . TRP A 1 91 ? -12.639 -2.270 23.853 1.00 96.31 91 TRP A O 1
ATOM 719 N N . LEU A 1 92 ? -11.978 -0.831 22.259 1.00 96.25 92 LEU A N 1
ATOM 720 C CA . LEU A 1 92 ? -11.842 -1.826 21.185 1.00 96.25 92 LEU A CA 1
ATOM 721 C C . LEU A 1 92 ? -10.780 -2.897 21.472 1.00 96.25 92 LEU A C 1
ATOM 723 O O . LEU A 1 92 ? -10.869 -3.998 20.926 1.00 96.25 92 LEU A O 1
ATOM 727 N N . LYS A 1 93 ? -9.788 -2.612 22.326 1.00 94.62 93 LYS A N 1
ATOM 728 C CA . LYS A 1 93 ? -8.768 -3.600 22.716 1.00 94.62 93 LYS A CA 1
ATOM 729 C C . LYS A 1 93 ? -9.359 -4.779 23.477 1.00 94.62 93 LYS A C 1
ATOM 731 O O . LYS A 1 93 ? -8.928 -5.910 23.278 1.00 94.62 93 LYS A O 1
ATOM 736 N N . VAL A 1 94 ? -10.338 -4.523 24.344 1.00 93.94 94 VAL A N 1
ATOM 737 C CA . VAL A 1 94 ? -10.876 -5.542 25.260 1.00 93.94 94 VAL A CA 1
ATOM 738 C C . VAL A 1 94 ? -12.261 -6.043 24.851 1.00 93.94 94 VAL A C 1
ATOM 740 O O . VAL A 1 94 ? -12.600 -7.189 25.138 1.00 93.94 94 VAL A O 1
ATOM 743 N N . ASN A 1 95 ? -13.045 -5.248 24.119 1.00 93.00 95 ASN A N 1
ATOM 744 C CA . ASN A 1 95 ? -14.416 -5.603 23.751 1.00 93.00 95 ASN A CA 1
ATOM 745 C C . ASN A 1 95 ? -14.515 -6.165 22.324 1.00 93.00 95 ASN A C 1
ATOM 747 O O . ASN A 1 95 ? -13.945 -5.630 21.371 1.00 93.00 95 ASN A O 1
ATOM 751 N N . LYS A 1 96 ? -15.253 -7.272 22.166 1.00 91.50 96 LYS A N 1
ATOM 752 C CA . LYS A 1 96 ? -15.568 -7.901 20.862 1.00 91.50 96 LYS A CA 1
ATOM 753 C C . LYS A 1 96 ? -17.051 -7.793 20.487 1.00 91.50 96 LYS A C 1
ATOM 755 O O . LYS A 1 96 ? -17.417 -8.010 19.335 1.00 91.50 96 LYS A O 1
ATOM 760 N N . TYR A 1 97 ? -17.893 -7.457 21.458 1.00 91.31 97 TYR A N 1
ATOM 761 C CA . TYR A 1 97 ? -19.339 -7.394 21.317 1.00 91.31 97 TYR A CA 1
ATOM 762 C C . TYR A 1 97 ? -19.884 -6.161 22.051 1.00 91.31 97 TYR A C 1
ATOM 764 O O . TYR A 1 97 ? -19.279 -5.761 23.046 1.00 91.31 97 TYR A O 1
ATOM 772 N N . PRO A 1 98 ? -21.020 -5.599 21.599 1.00 94.38 98 PRO A N 1
ATOM 773 C CA . PRO A 1 98 ? -21.791 -6.013 20.420 1.00 94.38 98 PRO A CA 1
ATOM 774 C C . PRO A 1 98 ? -21.090 -5.655 19.096 1.00 94.38 98 PRO A C 1
ATOM 776 O O . PRO A 1 98 ? -20.385 -4.653 19.008 1.00 94.38 98 PRO A O 1
ATOM 779 N N . ILE A 1 99 ? -21.276 -6.482 18.054 1.00 92.44 99 ILE A N 1
ATOM 780 C CA . ILE A 1 99 ? -20.579 -6.319 16.757 1.00 92.44 99 ILE A CA 1
ATOM 781 C C . ILE A 1 99 ? -20.860 -4.942 16.149 1.00 92.44 99 ILE A C 1
ATOM 783 O O . ILE A 1 99 ? -19.936 -4.288 15.682 1.00 92.44 99 ILE A O 1
ATOM 787 N N . SER A 1 100 ? -22.105 -4.470 16.223 1.00 93.81 100 SER A N 1
ATOM 788 C CA . SER A 1 100 ? -22.509 -3.161 15.700 1.00 93.81 100 SER A CA 1
ATOM 789 C C . SER A 1 100 ? -21.727 -1.997 16.316 1.00 93.81 100 SER A C 1
ATOM 791 O O . SER A 1 100 ? -21.393 -1.037 15.626 1.00 93.81 100 SER A O 1
ATOM 793 N N . GLU A 1 101 ? -21.420 -2.076 17.612 1.00 95.50 101 GLU A N 1
ATOM 794 C CA . GLU A 1 101 ? -20.664 -1.036 18.314 1.00 95.50 101 GLU A CA 1
ATOM 795 C C . GLU A 1 101 ? -19.176 -1.114 17.968 1.00 95.50 101 GLU A C 1
ATOM 797 O O . GLU A 1 101 ? -18.556 -0.088 17.691 1.00 95.50 101 GLU A O 1
ATOM 802 N N . VAL A 1 102 ? -18.628 -2.332 17.859 1.00 95.44 102 VAL A N 1
ATOM 803 C CA . VAL A 1 102 ? -17.262 -2.548 17.362 1.00 95.44 102 VAL A CA 1
ATOM 804 C C . VAL A 1 102 ? -17.100 -1.974 15.955 1.00 95.44 102 VAL A C 1
ATOM 806 O O . VAL A 1 102 ? -16.157 -1.227 15.716 1.00 95.44 102 VAL A O 1
ATOM 809 N N . GLU A 1 103 ? -18.011 -2.274 15.029 1.00 95.12 103 GLU A N 1
ATOM 810 C CA . GLU A 1 103 ? -17.962 -1.765 13.653 1.00 95.12 103 GLU A CA 1
ATOM 811 C C . GLU A 1 103 ? -18.003 -0.234 13.610 1.00 95.12 103 GLU A C 1
ATOM 813 O O . GLU A 1 103 ? -17.213 0.387 12.888 1.00 95.12 103 GLU A O 1
ATOM 818 N N . ASN A 1 104 ? -18.875 0.377 14.420 1.00 95.56 104 ASN A N 1
ATOM 819 C CA . ASN A 1 104 ? -18.993 1.827 14.503 1.00 95.56 104 ASN A CA 1
ATOM 820 C C . ASN A 1 104 ? -17.715 2.472 15.062 1.00 95.56 104 ASN A C 1
ATOM 822 O O . ASN A 1 104 ? -17.150 3.372 14.440 1.00 95.56 104 ASN A O 1
ATOM 826 N N . TYR A 1 105 ? -17.192 1.966 16.181 1.00 96.31 105 TYR A N 1
ATOM 827 C CA . TYR A 1 105 ? -15.959 2.489 16.773 1.00 96.31 105 TYR A CA 1
ATOM 828 C C . TYR A 1 105 ? -14.746 2.252 15.874 1.00 96.31 105 TYR A C 1
ATOM 830 O O . TYR A 1 105 ? -13.885 3.125 15.757 1.00 96.31 105 TYR A O 1
ATOM 838 N N . MET A 1 106 ? -14.676 1.114 15.180 1.00 96.12 106 MET A N 1
ATOM 839 C CA . MET A 1 106 ? -13.630 0.857 14.189 1.00 96.12 106 MET A CA 1
ATOM 840 C C . MET A 1 106 ? -13.674 1.889 13.062 1.00 96.12 106 MET A C 1
ATOM 842 O O . MET A 1 106 ? -12.619 2.368 12.647 1.00 96.12 106 MET A O 1
ATOM 846 N N . LYS A 1 107 ? -14.875 2.275 12.607 1.00 95.25 107 LYS A N 1
ATOM 847 C CA . LYS A 1 107 ? -15.081 3.271 11.547 1.00 95.25 107 LYS A CA 1
ATOM 848 C C . LYS A 1 107 ? -14.647 4.661 11.995 1.00 95.25 107 LYS A C 1
ATOM 850 O O . LYS A 1 107 ? -13.863 5.302 11.301 1.00 95.25 107 LYS A O 1
ATOM 855 N N . GLU A 1 108 ? -15.127 5.100 13.153 1.00 94.81 108 GLU A N 1
ATOM 856 C CA . GLU A 1 108 ? -14.829 6.421 13.716 1.00 94.81 108 GLU A CA 1
ATOM 857 C C . GLU A 1 108 ? -13.333 6.584 14.026 1.00 94.81 108 GLU A C 1
ATOM 859 O O . GLU A 1 108 ? -12.737 7.625 13.747 1.00 94.81 108 GLU A O 1
ATOM 864 N N . THR A 1 109 ? -12.686 5.527 14.524 1.00 95.50 109 THR A N 1
ATOM 865 C CA . THR A 1 109 ? -11.264 5.565 14.900 1.00 95.50 109 THR A CA 1
ATOM 866 C C . THR A 1 109 ? -10.303 5.262 13.746 1.00 95.50 109 THR A C 1
ATOM 868 O O . THR A 1 109 ? -9.091 5.354 13.943 1.00 95.50 109 THR A O 1
ATOM 871 N N . ALA A 1 110 ? -10.780 4.930 12.538 1.00 94.88 110 ALA A N 1
ATOM 872 C CA . ALA A 1 110 ? -9.942 4.468 11.422 1.00 94.88 110 ALA A CA 1
ATOM 873 C C . ALA A 1 110 ? -8.803 5.443 11.071 1.00 94.88 110 ALA A C 1
ATOM 875 O O . ALA A 1 110 ? -7.640 5.049 10.938 1.00 94.88 110 ALA A O 1
ATOM 876 N N . VAL A 1 111 ? -9.110 6.742 10.981 1.00 92.81 111 VAL A N 1
ATOM 877 C CA . VAL A 1 111 ? -8.109 7.783 10.689 1.00 92.81 111 VAL A CA 1
ATOM 878 C C . VAL A 1 111 ? -7.098 7.910 11.829 1.00 92.81 111 VAL A C 1
ATOM 880 O O . VAL A 1 111 ? -5.896 8.030 11.582 1.00 92.81 111 VAL A O 1
ATOM 883 N N . TYR A 1 112 ? -7.569 7.856 13.075 1.00 92.69 112 TYR A N 1
ATOM 884 C CA . TYR A 1 112 ? -6.733 7.962 14.269 1.00 92.69 112 TYR A CA 1
ATOM 885 C C . TYR A 1 112 ? -5.779 6.765 14.404 1.00 92.69 112 TYR A C 1
ATOM 887 O O . TYR A 1 112 ? -4.564 6.956 14.485 1.00 92.69 112 TYR A O 1
ATOM 895 N N . ARG A 1 113 ? -6.299 5.532 14.316 1.00 93.50 113 ARG A N 1
ATOM 896 C CA . ARG A 1 113 ? -5.495 4.299 14.309 1.00 93.50 113 ARG A CA 1
ATOM 897 C C . ARG A 1 113 ? -4.501 4.295 13.150 1.00 93.50 113 ARG A C 1
ATOM 899 O O . ARG A 1 113 ? -3.321 4.025 13.357 1.00 93.50 113 ARG A O 1
ATOM 906 N N . GLY A 1 114 ? -4.930 4.696 11.951 1.00 90.81 114 GLY A N 1
ATOM 907 C CA . GLY A 1 114 ? -4.053 4.819 10.786 1.00 90.81 114 GLY A CA 1
ATOM 908 C C . GLY A 1 114 ? -2.878 5.779 11.010 1.00 90.81 114 GLY A C 1
ATOM 909 O O . GLY A 1 114 ? -1.753 5.472 10.614 1.00 90.81 114 GLY A O 1
ATOM 910 N N . LYS A 1 115 ? -3.106 6.917 11.679 1.00 90.12 115 LYS A N 1
ATOM 911 C CA . LYS A 1 115 ? -2.031 7.846 12.063 1.00 90.12 115 LYS A CA 1
ATOM 912 C C . LYS A 1 115 ? -1.069 7.216 13.068 1.00 90.12 115 LYS A C 1
ATOM 914 O O . LYS A 1 115 ? 0.132 7.307 12.840 1.00 90.12 115 LYS A O 1
ATOM 919 N N . LEU A 1 116 ? -1.572 6.542 14.106 1.00 89.38 116 LEU A N 1
ATOM 920 C CA . LEU A 1 116 ? -0.740 5.860 15.108 1.00 89.38 116 LEU A CA 1
ATOM 921 C C . LEU A 1 116 ? 0.145 4.770 14.492 1.00 89.38 116 LEU A C 1
ATOM 923 O O . LEU A 1 116 ? 1.333 4.686 14.802 1.00 89.38 116 LEU A O 1
ATOM 927 N N . ILE A 1 117 ? -0.417 3.966 13.587 1.00 88.94 117 ILE A N 1
ATOM 928 C CA . ILE A 1 117 ? 0.319 2.916 12.873 1.00 88.94 117 ILE A CA 1
ATOM 929 C C . ILE A 1 117 ? 1.448 3.533 12.038 1.00 88.94 117 ILE A C 1
ATOM 931 O O . ILE A 1 117 ? 2.582 3.060 12.079 1.00 88.94 117 ILE A O 1
ATOM 935 N N . ARG A 1 118 ? 1.170 4.626 11.314 1.00 84.12 118 ARG A N 1
ATOM 936 C CA . ARG A 1 118 ? 2.171 5.300 10.469 1.00 84.12 118 ARG A CA 1
ATOM 937 C C . ARG A 1 118 ? 3.226 6.061 11.271 1.00 84.12 118 ARG A C 1
ATOM 939 O O . ARG A 1 118 ? 4.387 6.078 10.866 1.00 84.12 118 ARG A O 1
ATOM 946 N N . SER A 1 119 ? 2.851 6.691 12.384 1.00 81.44 119 SER A N 1
ATOM 947 C CA . SER A 1 119 ? 3.795 7.418 13.241 1.00 81.44 119 SER A CA 1
ATOM 948 C C . SER A 1 119 ? 4.736 6.470 13.981 1.00 81.44 119 SER A C 1
ATOM 950 O O . SER A 1 119 ? 5.897 6.804 14.207 1.00 81.44 119 SER A O 1
ATOM 952 N N . ASN A 1 120 ? 4.268 5.261 14.299 1.00 73.12 120 ASN A N 1
ATOM 953 C CA . ASN A 1 120 ? 5.034 4.242 15.007 1.00 73.12 120 ASN A CA 1
ATOM 954 C C . ASN A 1 120 ? 5.738 3.278 14.044 1.00 73.12 120 ASN A C 1
ATOM 956 O O . ASN A 1 120 ? 5.631 2.061 14.182 1.00 73.12 120 ASN A O 1
ATOM 960 N N . GLY A 1 121 ? 6.519 3.812 13.100 1.00 65.69 121 GLY A N 1
ATOM 961 C CA . GLY A 1 121 ? 7.214 3.030 12.065 1.00 65.69 121 GLY A CA 1
ATOM 962 C C . GLY A 1 121 ? 8.266 2.020 12.561 1.00 65.69 121 GLY A C 1
ATOM 963 O O . GLY A 1 121 ? 8.947 1.406 11.744 1.00 65.69 121 GLY A O 1
ATOM 964 N N . SER A 1 122 ? 8.438 1.866 13.878 1.00 69.75 122 SER A N 1
ATOM 965 C CA . SER A 1 122 ? 9.279 0.842 14.505 1.00 69.75 122 SER A CA 1
ATOM 966 C C . SER A 1 122 ? 8.508 -0.381 15.006 1.00 69.75 122 SER A C 1
ATOM 968 O O . SER A 1 122 ? 9.160 -1.368 15.347 1.00 69.75 122 SER A O 1
ATOM 970 N N . LYS A 1 123 ? 7.171 -0.312 15.101 1.00 76.19 123 LYS A N 1
ATOM 971 C CA . LYS A 1 123 ? 6.349 -1.445 15.540 1.00 76.19 123 LYS A CA 1
ATOM 972 C C . LYS A 1 123 ? 6.266 -2.494 14.434 1.00 76.19 123 LYS A C 1
ATOM 974 O O . LYS A 1 123 ? 6.098 -2.174 13.258 1.00 76.19 123 LYS A O 1
ATOM 979 N N . SER A 1 124 ? 6.405 -3.749 14.827 1.00 79.38 124 SER A N 1
ATOM 980 C CA . SER A 1 124 ? 6.170 -4.918 13.987 1.00 79.38 124 SER A CA 1
ATOM 981 C C . SER A 1 124 ? 4.670 -5.163 13.790 1.00 79.38 124 SER A C 1
ATOM 983 O O . SER A 1 124 ? 3.844 -4.648 14.542 1.00 79.38 124 SER A O 1
ATOM 985 N N . ILE A 1 125 ? 4.307 -5.961 12.779 1.00 82.38 125 ILE A N 1
ATOM 986 C CA . ILE A 1 125 ? 2.901 -6.322 12.540 1.00 82.38 125 ILE A CA 1
ATOM 987 C C . ILE A 1 125 ? 2.260 -6.998 13.767 1.00 82.38 125 ILE A C 1
ATOM 989 O O . ILE A 1 125 ? 1.177 -6.557 14.139 1.00 82.38 125 ILE A O 1
ATOM 993 N N . PRO A 1 126 ? 2.899 -7.966 14.457 1.00 85.44 126 PRO A N 1
ATOM 994 C CA . PRO A 1 126 ? 2.334 -8.544 15.678 1.00 85.44 126 PRO A CA 1
ATOM 995 C C . PRO A 1 126 ? 2.033 -7.503 16.762 1.00 85.44 126 PRO A C 1
ATOM 997 O O . PRO A 1 126 ? 0.925 -7.479 17.279 1.00 85.44 126 PRO A O 1
ATOM 1000 N N . GLU A 1 127 ? 2.955 -6.572 17.033 1.00 87.12 127 GLU A N 1
ATOM 1001 C CA . GLU A 1 127 ? 2.742 -5.502 18.026 1.00 87.12 127 GLU A CA 1
ATOM 1002 C C . GLU A 1 127 ? 1.582 -4.566 17.633 1.00 87.12 127 GLU A C 1
ATOM 1004 O O . GLU A 1 127 ? 0.852 -4.075 18.493 1.00 87.12 127 GLU A O 1
ATOM 1009 N N . ILE A 1 128 ? 1.396 -4.307 16.332 1.00 89.62 128 ILE A N 1
ATOM 1010 C CA . ILE A 1 128 ? 0.255 -3.531 15.819 1.00 89.62 128 ILE A CA 1
ATOM 1011 C C . ILE A 1 128 ? -1.054 -4.302 16.024 1.00 89.62 128 ILE A C 1
ATOM 1013 O O . ILE A 1 128 ? -2.064 -3.704 16.390 1.00 89.62 128 ILE A O 1
ATOM 1017 N N . LEU A 1 129 ? -1.051 -5.613 15.784 1.00 90.56 129 LEU A N 1
ATOM 1018 C CA . LEU A 1 129 ? -2.232 -6.462 15.930 1.00 90.56 129 LEU A CA 1
ATOM 1019 C C . LEU A 1 129 ? -2.592 -6.704 17.402 1.00 90.56 129 LEU A C 1
ATOM 1021 O O . LEU A 1 129 ? -3.772 -6.764 17.720 1.00 90.56 129 LEU A O 1
ATOM 1025 N N . GLU A 1 130 ? -1.618 -6.745 18.310 1.00 90.12 130 GLU A N 1
ATOM 1026 C CA . GLU A 1 130 ? -1.867 -6.728 19.758 1.00 90.12 130 GLU A CA 1
ATOM 1027 C C . GLU A 1 130 ? -2.511 -5.408 20.210 1.00 90.12 130 GLU A C 1
ATOM 1029 O O . GLU A 1 130 ? -3.395 -5.397 21.065 1.00 90.12 130 GLU A O 1
ATOM 1034 N N . GLU A 1 131 ? -2.098 -4.278 19.626 1.00 91.69 131 GLU A N 1
ATOM 1035 C CA . GLU A 1 131 ? -2.663 -2.962 19.939 1.00 91.69 131 GLU A CA 1
ATOM 1036 C C . GLU A 1 131 ? -4.054 -2.745 19.321 1.00 91.69 131 GLU A C 1
ATOM 1038 O O . GLU A 1 131 ? -4.892 -2.065 19.918 1.00 91.69 131 GLU A O 1
ATOM 1043 N N . PHE A 1 132 ? -4.309 -3.321 18.143 1.00 93.94 132 PHE A N 1
ATOM 1044 C CA . PHE A 1 132 ? -5.552 -3.179 17.381 1.00 93.94 132 PHE A CA 1
ATOM 1045 C C . PHE A 1 132 ? -6.109 -4.545 16.933 1.00 93.94 132 PHE A C 1
ATOM 1047 O O . PHE A 1 132 ? -6.240 -4.799 15.729 1.00 93.94 132 PHE A O 1
ATOM 1054 N N . PRO A 1 133 ? -6.507 -5.418 17.875 1.00 93.44 133 PRO A N 1
ATOM 1055 C CA . PRO A 1 133 ? -6.861 -6.812 17.578 1.00 93.44 133 PRO A CA 1
ATOM 1056 C C . PRO A 1 133 ? -8.080 -6.938 16.656 1.00 93.44 133 PRO A C 1
ATOM 1058 O O . PRO A 1 133 ? -8.191 -7.846 15.831 1.00 93.44 133 PRO A O 1
ATOM 1061 N N . ARG A 1 134 ? -8.989 -5.960 16.715 1.00 94.75 134 ARG A N 1
ATOM 1062 C CA . ARG A 1 134 ? -10.209 -5.920 15.895 1.00 94.75 134 ARG A CA 1
ATOM 1063 C C . ARG A 1 134 ? -9.957 -5.766 14.395 1.00 94.75 134 ARG A C 1
ATOM 1065 O O . ARG A 1 134 ? -10.877 -6.007 13.625 1.00 94.75 134 ARG A O 1
ATOM 1072 N N . LEU A 1 135 ? -8.742 -5.418 13.961 1.00 93.00 135 LEU A N 1
ATOM 1073 C CA . LEU A 1 135 ? -8.387 -5.410 12.537 1.00 93.00 135 LEU A CA 1
ATOM 1074 C C . LEU A 1 135 ? -8.515 -6.796 11.891 1.00 93.00 135 LEU A C 1
ATOM 1076 O O . LEU A 1 135 ? -8.906 -6.882 10.728 1.00 93.00 135 LEU A O 1
ATOM 1080 N N . ILE A 1 136 ? -8.187 -7.853 12.638 1.00 91.06 136 ILE A N 1
ATOM 1081 C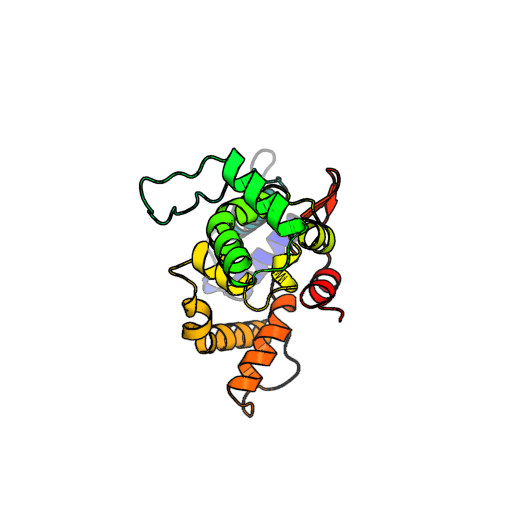 CA . ILE A 1 136 ? -8.178 -9.238 12.144 1.00 91.06 136 ILE A CA 1
ATOM 1082 C C . ILE A 1 136 ? -9.298 -10.085 12.754 1.00 91.06 136 ILE A C 1
ATOM 1084 O O . ILE A 1 136 ? -9.872 -10.920 12.062 1.00 91.06 136 ILE A O 1
ATOM 1088 N N . ASP A 1 137 ? -9.664 -9.833 14.014 1.00 88.25 137 ASP A N 1
ATOM 1089 C CA . ASP A 1 137 ? -10.664 -10.640 14.726 1.00 88.25 137 ASP A CA 1
ATOM 1090 C C . ASP A 1 137 ? -12.092 -10.430 14.220 1.00 88.25 137 ASP A C 1
ATOM 1092 O O . ASP A 1 137 ? -12.960 -11.289 14.418 1.00 88.25 137 ASP A O 1
ATOM 1096 N N . ASN A 1 138 ? -12.337 -9.270 13.608 1.00 88.69 138 ASN A N 1
ATOM 1097 C CA . ASN A 1 138 ? -13.605 -8.897 13.010 1.00 88.69 138 ASN A CA 1
ATOM 1098 C C . ASN A 1 138 ? -13.413 -8.815 11.486 1.00 88.69 138 ASN A C 1
ATOM 1100 O O . ASN A 1 138 ? -12.686 -7.942 10.997 1.00 88.69 138 ASN A O 1
ATOM 1104 N N . PRO A 1 139 ? -14.049 -9.714 10.713 1.00 89.00 139 PRO A N 1
ATOM 1105 C CA . PRO A 1 139 ? -13.906 -9.732 9.264 1.00 89.00 139 PRO A CA 1
ATOM 1106 C C . PRO A 1 139 ? -14.277 -8.390 8.625 1.00 89.00 139 PRO A C 1
ATOM 1108 O O . PRO A 1 139 ? -15.260 -7.754 8.992 1.00 89.00 139 PRO A O 1
ATOM 1111 N N . GLY A 1 140 ? -13.496 -7.965 7.632 1.00 90.06 140 GLY A N 1
ATOM 1112 C CA . GLY A 1 140 ? -13.789 -6.768 6.837 1.00 90.06 140 GLY A CA 1
ATOM 1113 C C . GLY A 1 140 ? -13.312 -5.439 7.433 1.00 90.06 140 GLY A C 1
ATOM 1114 O O . GLY A 1 140 ? -13.381 -4.426 6.735 1.00 90.06 140 GLY A O 1
ATOM 1115 N N . MET A 1 141 ? -12.757 -5.418 8.650 1.00 93.75 141 MET A N 1
ATOM 1116 C CA . MET A 1 141 ? -12.314 -4.172 9.291 1.00 93.75 141 MET A CA 1
ATOM 1117 C C . MET A 1 141 ? -11.141 -3.492 8.572 1.00 93.75 141 MET A C 1
ATOM 1119 O O . MET A 1 141 ? -11.143 -2.275 8.418 1.00 93.75 141 MET A O 1
ATOM 1123 N N . ILE A 1 142 ? -10.182 -4.255 8.036 1.00 92.31 142 ILE A N 1
ATOM 1124 C CA . ILE A 1 142 ? -9.093 -3.691 7.212 1.00 92.31 142 ILE A CA 1
ATOM 1125 C C . ILE A 1 142 ? -9.650 -2.998 5.961 1.00 92.31 142 ILE A C 1
ATOM 1127 O O . ILE A 1 142 ? -9.216 -1.903 5.602 1.00 92.31 142 ILE A O 1
ATOM 1131 N N . LEU A 1 143 ? -10.633 -3.615 5.297 1.00 90.75 143 LEU A N 1
ATOM 1132 C CA . LEU A 1 143 ? -11.263 -3.036 4.111 1.00 90.75 143 LEU A CA 1
ATOM 1133 C C . LEU A 1 143 ? -12.064 -1.778 4.470 1.00 90.75 143 LEU A C 1
ATOM 1135 O O . LEU A 1 143 ? -12.036 -0.796 3.730 1.00 90.75 143 LEU A O 1
ATOM 1139 N N . GLN A 1 144 ? -12.751 -1.786 5.612 1.00 93.06 144 GLN A N 1
ATOM 1140 C CA . GLN A 1 144 ? -13.424 -0.606 6.145 1.00 93.06 144 GLN A CA 1
ATOM 1141 C C . GLN A 1 144 ? -12.438 0.539 6.402 1.00 93.06 144 GLN A C 1
ATOM 1143 O O . GLN A 1 144 ? -12.683 1.651 5.939 1.00 93.06 144 GLN A O 1
ATOM 1148 N N . ASP A 1 145 ? -11.318 0.276 7.074 1.00 94.12 145 ASP A N 1
ATOM 1149 C CA . ASP A 1 145 ? -10.287 1.286 7.328 1.00 94.12 145 ASP A CA 1
ATOM 1150 C C . ASP A 1 145 ? -9.723 1.840 6.020 1.00 94.12 145 ASP A C 1
ATOM 1152 O O . ASP A 1 145 ? -9.594 3.054 5.862 1.00 94.12 145 ASP A O 1
ATOM 1156 N N . PHE A 1 146 ? -9.454 0.968 5.044 1.00 91.25 146 PHE A N 1
ATOM 1157 C CA . PHE A 1 146 ? -8.993 1.385 3.724 1.00 91.25 146 PHE A CA 1
ATOM 1158 C C . PHE A 1 146 ? -9.986 2.334 3.041 1.00 91.25 146 PHE A C 1
ATOM 1160 O O . PHE A 1 146 ? -9.573 3.352 2.488 1.00 91.25 146 PHE A O 1
ATOM 1167 N N . ARG A 1 147 ? -11.294 2.059 3.133 1.00 91.38 147 ARG A N 1
ATOM 1168 C CA . ARG A 1 147 ? -12.353 2.946 2.617 1.00 91.38 147 ARG A CA 1
ATOM 1169 C C . ARG A 1 147 ? -12.371 4.303 3.306 1.00 91.38 147 ARG A C 1
ATOM 1171 O O . ARG A 1 147 ? -12.527 5.312 2.627 1.00 91.38 147 ARG A O 1
ATOM 1178 N N . GLN A 1 148 ? -12.228 4.327 4.632 1.00 91.19 148 GLN A N 1
ATOM 1179 C CA . GLN A 1 148 ? -12.228 5.580 5.392 1.00 91.19 148 GLN A CA 1
ATOM 1180 C C . GLN A 1 148 ? -10.993 6.428 5.071 1.00 91.19 148 GLN A C 1
ATOM 1182 O O . GLN A 1 148 ? -11.094 7.640 4.909 1.00 91.19 148 GLN A O 1
ATOM 1187 N N . LEU A 1 149 ? -9.826 5.793 4.945 1.00 89.44 149 LEU A N 1
ATOM 1188 C CA . LEU A 1 149 ? -8.566 6.477 4.656 1.00 89.44 149 LEU A CA 1
ATOM 1189 C C . LEU A 1 149 ? -8.450 6.908 3.187 1.00 89.44 149 LEU A C 1
ATOM 1191 O O . LEU A 1 149 ? -7.846 7.940 2.894 1.00 89.44 149 LEU A O 1
ATOM 1195 N N . TYR A 1 150 ? -9.013 6.127 2.263 1.00 88.94 150 TYR A N 1
ATOM 1196 C CA . TYR A 1 150 ? -8.845 6.311 0.822 1.00 88.94 150 TYR A CA 1
ATOM 1197 C C . TYR A 1 150 ? -10.168 6.145 0.054 1.00 88.94 150 TYR A C 1
ATOM 1199 O O . TYR A 1 150 ? -10.272 5.288 -0.832 1.00 88.94 150 TYR A O 1
ATOM 1207 N N . PRO A 1 151 ? -11.177 6.998 0.308 1.00 86.88 151 PRO A N 1
ATOM 1208 C CA . PRO A 1 151 ? -12.516 6.841 -0.271 1.00 86.88 151 PRO A CA 1
ATOM 1209 C C . PRO A 1 151 ? -12.501 6.873 -1.805 1.00 86.88 151 PRO A C 1
ATOM 1211 O O . PRO A 1 151 ? -13.203 6.116 -2.466 1.00 86.88 151 PRO A O 1
ATOM 1214 N N . ALA A 1 152 ? -11.626 7.689 -2.398 1.00 87.75 152 ALA A N 1
ATOM 1215 C CA . ALA A 1 152 ? -11.477 7.781 -3.848 1.00 87.75 152 ALA A CA 1
ATOM 1216 C C . ALA A 1 152 ? -10.627 6.654 -4.468 1.00 87.75 152 ALA A C 1
ATOM 1218 O O . ALA A 1 152 ? -10.387 6.686 -5.677 1.00 87.75 152 ALA A O 1
ATOM 1219 N N . ALA A 1 153 ? -10.082 5.725 -3.677 1.00 85.56 153 ALA A N 1
ATOM 1220 C CA . ALA A 1 153 ? -9.211 4.650 -4.156 1.00 85.56 153 ALA A CA 1
ATOM 1221 C C . ALA A 1 153 ? -9.740 3.238 -3.879 1.00 85.56 153 ALA A C 1
ATOM 1223 O O . ALA A 1 153 ? -9.164 2.297 -4.419 1.00 85.56 153 ALA A O 1
ATOM 1224 N N . GLU A 1 154 ? -10.834 3.090 -3.121 1.00 79.81 154 GLU A N 1
ATOM 1225 C CA . GLU A 1 154 ? -11.408 1.796 -2.719 1.00 79.81 154 GLU A CA 1
ATOM 1226 C C . GLU A 1 154 ? -11.471 0.788 -3.873 1.00 79.81 154 GLU A C 1
ATOM 1228 O O . GLU A 1 154 ? -10.997 -0.341 -3.757 1.00 79.81 154 GLU A O 1
ATOM 1233 N N . ARG A 1 155 ? -12.046 1.210 -5.000 1.00 83.06 155 ARG A N 1
ATOM 1234 C CA . ARG A 1 155 ? -12.290 0.336 -6.150 1.00 83.06 155 ARG A CA 1
ATOM 1235 C C . ARG A 1 155 ? -11.206 0.408 -7.209 1.00 83.06 155 ARG A C 1
ATOM 1237 O O . ARG A 1 155 ? -11.128 -0.486 -8.040 1.00 83.06 155 ARG A O 1
ATOM 1244 N N . LYS A 1 156 ? -10.322 1.409 -7.150 1.00 85.94 156 LYS A N 1
ATOM 1245 C CA . LYS A 1 156 ? -9.340 1.668 -8.211 1.00 85.94 156 LYS A CA 1
ATOM 1246 C C . LYS A 1 156 ? -8.417 0.489 -8.454 1.00 85.94 156 LYS A C 1
ATOM 1248 O O . LYS A 1 156 ? -8.058 0.252 -9.603 1.00 85.94 156 LYS A O 1
ATOM 1253 N N . LEU A 1 157 ? -8.011 -0.226 -7.402 1.00 83.25 157 LEU A N 1
ATOM 1254 C CA . LEU A 1 157 ? -7.177 -1.410 -7.584 1.00 83.25 157 LEU A CA 1
ATOM 1255 C C . LEU A 1 157 ? -7.943 -2.475 -8.366 1.00 83.25 157 LEU A C 1
ATOM 1257 O O . LEU A 1 157 ? -7.430 -2.936 -9.372 1.00 83.25 157 LEU A O 1
ATOM 1261 N N . PHE A 1 158 ? -9.167 -2.804 -7.951 1.00 84.50 158 PHE A N 1
ATOM 1262 C CA . PHE A 1 158 ? -10.005 -3.814 -8.600 1.00 84.50 158 PHE A CA 1
ATOM 1263 C C . PHE A 1 158 ? -10.382 -3.429 -10.037 1.00 84.50 158 PHE A C 1
ATOM 1265 O O . PHE A 1 158 ? -10.252 -4.246 -10.942 1.00 84.50 158 PHE A O 1
ATOM 1272 N N . GLU A 1 159 ? -10.773 -2.173 -10.258 1.00 88.94 159 GLU A N 1
ATOM 1273 C CA . GLU A 1 159 ? -11.125 -1.621 -11.572 1.00 88.94 159 GLU A CA 1
ATOM 1274 C C . GLU A 1 159 ? -9.948 -1.675 -12.552 1.00 88.94 159 GLU A C 1
ATOM 1276 O O . GLU A 1 159 ? -10.129 -1.984 -13.726 1.00 88.94 159 GLU A O 1
ATOM 1281 N N . ASN A 1 160 ? -8.731 -1.402 -12.071 1.00 89.50 160 ASN A N 1
ATOM 1282 C CA . ASN A 1 160 ? -7.533 -1.349 -12.908 1.00 89.50 160 ASN A CA 1
ATOM 1283 C C . ASN A 1 160 ? -6.676 -2.619 -12.822 1.00 89.50 160 ASN A C 1
ATOM 1285 O O . ASN A 1 160 ? -5.600 -2.657 -13.420 1.00 89.50 160 ASN A O 1
ATOM 1289 N N . TRP A 1 161 ? -7.107 -3.651 -12.085 1.00 90.62 161 TRP A N 1
ATOM 1290 C CA . TRP A 1 161 ? -6.255 -4.799 -11.763 1.00 90.62 161 TRP A CA 1
ATOM 1291 C C . TRP A 1 161 ? -5.813 -5.559 -13.012 1.00 90.62 161 TRP A C 1
ATOM 1293 O O . TRP A 1 161 ? -4.650 -5.945 -13.114 1.00 90.62 161 TRP A O 1
ATOM 1303 N N . ALA A 1 162 ? -6.701 -5.714 -13.996 1.00 88.19 162 ALA A N 1
ATOM 1304 C CA . ALA A 1 162 ? -6.368 -6.343 -15.273 1.00 88.19 162 ALA A CA 1
ATOM 1305 C C . ALA A 1 162 ? -5.187 -5.627 -15.957 1.00 88.19 162 ALA A C 1
ATOM 1307 O O . ALA A 1 162 ? -4.172 -6.245 -16.261 1.00 88.19 162 ALA A O 1
ATOM 1308 N N . THR A 1 163 ? -5.262 -4.301 -16.076 1.00 90.75 163 THR A N 1
ATOM 1309 C CA . THR A 1 163 ? -4.206 -3.475 -16.676 1.00 90.75 163 THR A CA 1
ATOM 1310 C C . THR A 1 163 ? -2.923 -3.460 -15.839 1.00 90.75 163 THR A C 1
ATOM 1312 O O . THR A 1 163 ? -1.817 -3.478 -16.376 1.00 90.75 163 THR A O 1
ATOM 1315 N N . ILE A 1 164 ? -3.044 -3.391 -14.509 1.00 90.12 164 ILE A N 1
ATOM 1316 C CA . ILE A 1 164 ? -1.892 -3.366 -13.596 1.00 90.12 164 ILE A CA 1
ATOM 1317 C C . ILE A 1 164 ? -1.154 -4.706 -13.638 1.00 90.12 164 ILE A C 1
ATOM 1319 O O . ILE A 1 164 ? 0.067 -4.718 -13.779 1.00 90.12 164 ILE A O 1
ATOM 1323 N N . SER A 1 165 ? -1.882 -5.820 -13.545 1.00 92.06 165 SER A N 1
ATOM 1324 C CA . SER A 1 165 ? -1.307 -7.166 -13.582 1.00 92.06 165 SER A CA 1
ATOM 1325 C C . SER A 1 165 ? -0.586 -7.433 -14.900 1.00 92.06 165 SER A C 1
ATOM 1327 O O . SER A 1 165 ? 0.552 -7.887 -14.870 1.00 92.06 165 SER A O 1
ATOM 1329 N N . GLU A 1 166 ? -1.163 -7.050 -16.040 1.00 90.50 166 GLU A N 1
ATOM 1330 C CA . GLU A 1 166 ? -0.498 -7.157 -17.342 1.00 90.50 166 GLU A CA 1
ATOM 1331 C C . GLU A 1 166 ? 0.844 -6.410 -17.367 1.00 90.50 166 GLU A C 1
ATOM 1333 O O . GLU A 1 166 ? 1.873 -6.981 -17.729 1.00 90.50 166 GLU A O 1
ATOM 1338 N N . ARG A 1 167 ? 0.876 -5.161 -16.883 1.00 90.56 167 ARG A N 1
ATOM 1339 C CA . ARG A 1 167 ? 2.117 -4.373 -16.804 1.00 90.56 167 ARG A CA 1
ATOM 1340 C C . ARG A 1 167 ? 3.158 -4.992 -15.875 1.00 90.56 167 ARG A C 1
ATOM 1342 O O . ARG A 1 167 ? 4.344 -4.964 -16.199 1.00 90.56 167 ARG A O 1
ATOM 1349 N N . ILE A 1 168 ? 2.733 -5.539 -14.734 1.00 91.56 168 ILE A N 1
ATOM 1350 C CA . ILE A 1 168 ? 3.621 -6.243 -13.799 1.00 91.56 168 ILE A CA 1
ATOM 1351 C C . ILE A 1 168 ? 4.262 -7.447 -14.495 1.00 91.56 168 ILE A C 1
ATOM 1353 O O . ILE A 1 168 ? 5.473 -7.630 -14.394 1.00 91.56 168 ILE A O 1
ATOM 1357 N N . LEU A 1 169 ? 3.475 -8.241 -15.225 1.00 91.56 169 LEU A N 1
ATOM 1358 C CA . LEU A 1 169 ? 3.960 -9.432 -15.925 1.00 91.56 169 LEU A CA 1
ATOM 1359 C C . LEU A 1 169 ? 4.919 -9.067 -17.059 1.00 91.56 169 LEU A C 1
ATOM 1361 O O . LEU A 1 169 ? 5.990 -9.660 -17.154 1.00 91.56 169 LEU A O 1
ATOM 1365 N N . MET A 1 170 ? 4.598 -8.044 -17.858 1.00 89.31 170 MET A N 1
ATOM 1366 C CA . MET A 1 170 ? 5.514 -7.530 -18.883 1.00 89.31 170 MET A CA 1
ATOM 1367 C C . MET A 1 170 ? 6.852 -7.100 -18.275 1.00 89.31 170 MET A C 1
ATOM 1369 O O . MET A 1 170 ? 7.914 -7.465 -18.776 1.00 89.31 170 MET A O 1
ATOM 1373 N N . TYR A 1 171 ? 6.814 -6.350 -17.170 1.00 89.94 171 TYR A N 1
ATOM 1374 C CA . TYR A 1 171 ? 8.027 -5.913 -16.486 1.00 89.94 171 TYR A CA 1
ATOM 1375 C C . TYR A 1 171 ? 8.821 -7.101 -15.922 1.00 89.94 171 TYR A C 1
ATOM 1377 O O . TYR A 1 171 ? 10.037 -7.169 -16.089 1.00 89.94 171 TYR A O 1
ATOM 1385 N N . ALA A 1 172 ? 8.140 -8.083 -15.324 1.00 90.25 172 ALA A N 1
ATOM 1386 C CA . ALA A 1 172 ? 8.771 -9.304 -14.829 1.00 90.25 172 ALA A CA 1
ATOM 1387 C C . ALA A 1 172 ? 9.446 -10.118 -15.941 1.00 90.25 172 ALA A C 1
ATOM 1389 O O . ALA A 1 172 ? 10.483 -10.736 -15.701 1.00 90.25 172 ALA A O 1
ATOM 1390 N N . GLN A 1 173 ? 8.885 -10.106 -17.151 1.00 89.75 173 GLN A N 1
ATOM 1391 C CA . GLN A 1 173 ? 9.447 -10.802 -18.303 1.00 89.75 173 GLN A CA 1
ATOM 1392 C C . GLN A 1 173 ? 10.732 -10.120 -18.778 1.00 89.75 173 GLN A C 1
ATOM 1394 O O . GLN A 1 173 ? 11.729 -10.799 -19.012 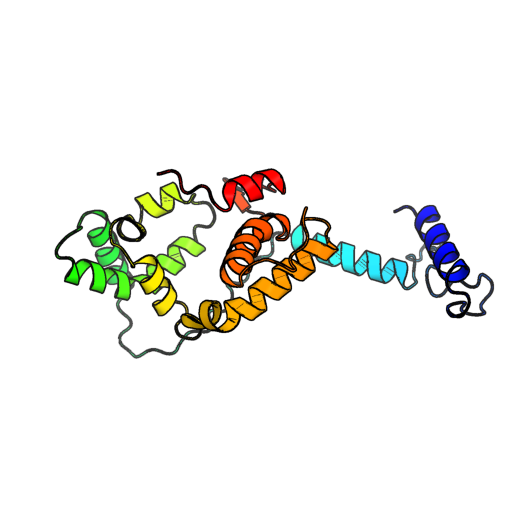1.00 89.75 173 GLN A O 1
ATOM 1399 N N . ILE A 1 174 ? 10.737 -8.784 -18.845 1.00 87.75 174 ILE A N 1
ATOM 1400 C CA . ILE A 1 174 ? 11.926 -7.986 -19.191 1.00 87.75 174 ILE A CA 1
ATOM 1401 C C . ILE A 1 174 ? 13.057 -8.214 -18.176 1.00 87.75 174 ILE A C 1
ATOM 1403 O O . ILE A 1 174 ? 14.213 -8.366 -18.561 1.00 87.75 174 ILE A O 1
ATOM 1407 N N . GLU A 1 175 ? 12.730 -8.285 -16.886 1.00 86.75 175 GLU A N 1
ATOM 1408 C CA . GLU A 1 175 ? 13.691 -8.532 -15.799 1.00 86.75 175 GLU A CA 1
ATOM 1409 C C . GLU A 1 175 ? 14.115 -10.012 -15.672 1.00 86.75 175 GLU A C 1
ATOM 1411 O O . GLU A 1 175 ? 14.858 -10.370 -14.753 1.00 86.75 175 GLU A O 1
ATOM 1416 N N . GLY A 1 176 ? 13.623 -10.901 -16.548 1.00 86.00 176 GLY A N 1
ATOM 1417 C CA . GLY A 1 176 ? 13.929 -12.336 -16.512 1.00 86.00 176 GLY A CA 1
ATOM 1418 C C . GLY A 1 176 ? 13.444 -13.040 -15.239 1.00 86.00 176 GLY A C 1
ATOM 1419 O O . GLY A 1 176 ? 14.022 -14.040 -14.819 1.00 86.00 176 GLY A O 1
ATOM 142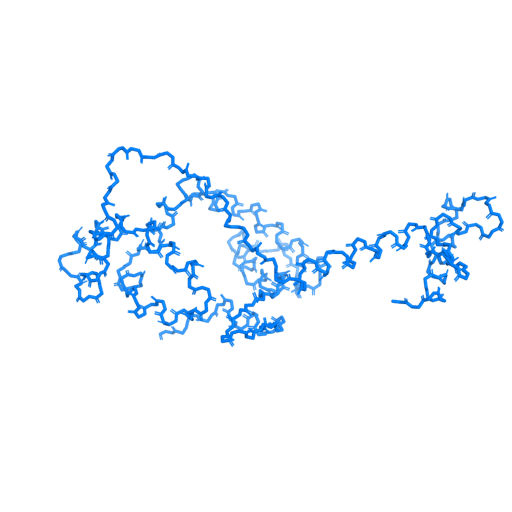0 N N . LYS A 1 177 ? 12.410 -12.500 -14.580 1.00 83.56 177 LYS A N 1
ATOM 1421 C CA . LYS A 1 177 ? 11.831 -13.035 -13.333 1.00 83.56 177 LYS A CA 1
ATOM 1422 C C . LYS A 1 177 ? 10.724 -14.058 -13.570 1.00 83.56 177 LYS A C 1
ATOM 1424 O O . LYS A 1 177 ? 10.275 -14.696 -12.621 1.00 83.56 177 LYS A O 1
ATOM 1429 N N . LEU A 1 178 ? 10.291 -14.221 -14.816 1.00 83.50 178 LEU A N 1
ATOM 1430 C CA . LEU A 1 178 ? 9.327 -15.236 -15.226 1.00 83.50 178 LEU A CA 1
ATOM 1431 C C . LEU A 1 178 ? 10.052 -16.411 -15.879 1.00 83.50 178 LEU A C 1
ATOM 1433 O O . LEU A 1 178 ? 10.909 -16.222 -16.736 1.00 83.50 178 LEU A O 1
ATOM 1437 N N . GLN A 1 179 ? 9.695 -17.626 -15.465 1.00 73.19 179 GLN A N 1
ATOM 1438 C CA . GLN A 1 179 ? 10.320 -18.869 -15.935 1.00 73.19 179 GLN A CA 1
ATOM 1439 C C . GLN A 1 179 ? 9.531 -19.554 -17.064 1.00 73.19 179 GLN A C 1
ATOM 1441 O O . GLN A 1 179 ? 9.940 -20.605 -17.545 1.00 73.19 179 GLN A O 1
ATOM 1446 N N . PHE A 1 180 ? 8.389 -18.993 -17.467 1.00 76.25 180 PHE A N 1
ATOM 1447 C CA . PHE A 1 180 ? 7.465 -19.602 -18.422 1.00 76.25 180 PHE A CA 1
ATOM 1448 C C . PHE A 1 180 ? 6.744 -18.545 -19.265 1.00 76.25 180 PHE A C 1
ATOM 1450 O O . PHE A 1 180 ? 6.734 -17.356 -18.936 1.00 76.25 180 PHE A O 1
ATOM 1457 N N . VAL A 1 181 ? 6.128 -19.006 -20.353 1.00 74.81 181 VAL A N 1
ATOM 1458 C CA . VAL A 1 181 ? 5.398 -18.186 -21.325 1.00 74.81 181 VAL A CA 1
ATOM 1459 C C . VAL A 1 181 ? 3.953 -17.969 -20.861 1.00 74.81 181 VAL A C 1
ATOM 1461 O O . VAL A 1 181 ? 3.306 -18.886 -20.363 1.00 74.81 181 VAL A O 1
ATOM 1464 N N . LEU A 1 182 ? 3.443 -16.742 -21.004 1.00 76.69 182 LEU A N 1
ATOM 1465 C CA . LEU A 1 182 ? 2.126 -16.330 -20.497 1.00 76.69 182 LEU A CA 1
ATOM 1466 C C . LEU A 1 182 ? 0.946 -16.582 -21.447 1.00 76.69 182 LEU A C 1
ATOM 1468 O O . LEU A 1 182 ? -0.192 -16.256 -21.100 1.00 76.69 182 LEU A O 1
ATOM 1472 N N . GLU A 1 183 ? 1.201 -17.091 -22.646 1.00 73.50 183 GLU A N 1
ATOM 1473 C CA . GLU A 1 183 ? 0.254 -17.075 -23.768 1.00 73.50 183 GLU A CA 1
ATOM 1474 C C . GLU A 1 183 ? -1.010 -17.917 -23.510 1.00 73.50 183 GLU A C 1
ATOM 1476 O O . GLU A 1 183 ? -2.098 -17.459 -23.853 1.00 73.50 183 GLU A O 1
ATOM 1481 N N . ASP A 1 184 ? -0.911 -19.017 -22.753 1.00 77.56 184 ASP A N 1
ATOM 1482 C CA . ASP A 1 184 ? -2.027 -19.959 -22.526 1.00 77.56 184 ASP A CA 1
ATOM 1483 C C . ASP A 1 184 ? -2.763 -19.794 -21.181 1.00 77.56 184 ASP A C 1
ATOM 1485 O O . ASP A 1 184 ? -3.642 -20.584 -20.827 1.00 77.56 184 ASP A O 1
ATOM 1489 N N . LEU A 1 185 ? -2.417 -18.780 -20.385 1.00 82.88 185 LEU A N 1
ATOM 1490 C CA . LEU A 1 185 ? -2.986 -18.612 -19.044 1.00 82.88 185 LEU A CA 1
ATOM 1491 C C . LEU A 1 185 ? -4.299 -17.825 -19.053 1.00 82.88 185 LEU A C 1
ATOM 1493 O O . LEU A 1 185 ? -4.440 -16.803 -19.732 1.00 82.88 185 LEU A O 1
ATOM 1497 N N . THR A 1 186 ? -5.239 -18.245 -18.203 1.00 86.94 186 THR A N 1
ATOM 1498 C CA . THR A 1 186 ? -6.479 -17.496 -17.967 1.00 86.94 186 THR A CA 1
ATOM 1499 C C . THR A 1 186 ? -6.177 -16.121 -17.346 1.00 86.94 186 THR A C 1
ATOM 1501 O O . THR A 1 186 ? -5.189 -15.974 -16.618 1.00 86.94 186 THR A O 1
ATOM 1504 N N . PRO A 1 187 ? -7.026 -15.096 -17.563 1.00 83.75 187 PRO A N 1
ATOM 1505 C CA . PRO A 1 187 ? -6.821 -13.768 -16.975 1.00 83.75 187 PRO A CA 1
ATOM 1506 C C . PRO A 1 187 ? -6.691 -13.784 -15.443 1.00 83.75 187 PRO A C 1
ATOM 1508 O O . PRO A 1 187 ? -5.884 -13.046 -14.881 1.00 83.75 187 PRO A O 1
ATOM 1511 N N . ALA A 1 188 ? -7.437 -14.663 -14.767 1.00 83.94 188 ALA A N 1
ATOM 1512 C CA . ALA A 1 188 ? -7.348 -14.842 -13.319 1.00 83.94 188 ALA A CA 1
ATOM 1513 C C . ALA A 1 188 ? -5.975 -15.389 -12.894 1.00 83.94 188 ALA A C 1
ATOM 1515 O O . ALA A 1 188 ? -5.332 -14.815 -12.016 1.00 83.94 188 ALA A O 1
ATOM 1516 N N . ALA A 1 189 ? -5.479 -16.427 -13.578 1.00 86.12 189 ALA A N 1
ATOM 1517 C CA . ALA A 1 189 ? -4.158 -16.991 -13.307 1.00 86.12 189 ALA A CA 1
ATOM 1518 C C . ALA A 1 189 ? -3.040 -15.963 -13.550 1.00 86.12 189 ALA A C 1
ATOM 1520 O O . ALA A 1 189 ? -2.111 -15.857 -12.751 1.00 86.12 189 ALA A O 1
ATOM 1521 N N . LYS A 1 190 ? -3.158 -15.143 -14.605 1.00 87.94 190 LYS A N 1
ATOM 1522 C CA . LYS A 1 190 ? -2.242 -14.018 -14.860 1.00 87.94 190 LYS A CA 1
ATOM 1523 C C . LYS A 1 190 ? -2.238 -13.021 -13.700 1.00 87.94 190 LYS A C 1
ATOM 1525 O O . LYS A 1 190 ? -1.168 -12.636 -13.232 1.00 87.94 190 LYS A O 1
ATOM 1530 N N . GLY A 1 191 ? -3.416 -12.658 -13.192 1.00 88.69 191 GLY A N 1
ATOM 1531 C CA . GLY A 1 191 ? -3.557 -11.800 -12.016 1.00 88.69 191 GLY A CA 1
ATOM 1532 C C . GLY A 1 191 ? -2.870 -12.374 -10.771 1.00 88.69 191 GLY A C 1
ATOM 1533 O O . GLY A 1 191 ? -2.120 -11.671 -10.098 1.00 88.69 191 GLY A O 1
ATOM 1534 N N . GLU A 1 192 ? -3.062 -13.660 -10.485 1.00 87.56 192 GLU A N 1
ATOM 1535 C CA . GLU A 1 192 ? -2.408 -14.318 -9.347 1.00 87.56 192 GLU A CA 1
ATOM 1536 C C . GLU A 1 192 ? -0.882 -14.361 -9.485 1.00 87.56 192 GLU A C 1
ATOM 1538 O O . GLU A 1 192 ? -0.158 -14.086 -8.527 1.00 87.56 192 GLU A O 1
ATOM 1543 N N . ILE A 1 193 ? -0.377 -14.672 -10.681 1.00 88.50 193 ILE A N 1
ATOM 1544 C CA . ILE A 1 193 ? 1.064 -14.681 -10.958 1.00 88.50 193 ILE A CA 1
ATOM 1545 C C . ILE A 1 193 ? 1.641 -13.273 -10.794 1.00 88.50 193 ILE A C 1
ATOM 1547 O O . ILE A 1 193 ? 2.706 -13.120 -10.195 1.00 88.50 193 ILE A O 1
ATOM 1551 N N . ALA A 1 194 ? 0.928 -12.241 -11.253 1.00 89.75 194 ALA A N 1
ATOM 1552 C CA . ALA A 1 194 ? 1.347 -10.857 -11.078 1.00 89.75 194 ALA A CA 1
ATOM 1553 C C . ALA A 1 194 ? 1.506 -10.497 -9.592 1.00 89.75 194 ALA A C 1
ATOM 1555 O O . ALA A 1 194 ? 2.517 -9.904 -9.218 1.00 89.75 194 ALA A O 1
ATOM 1556 N N . LEU A 1 195 ? 0.571 -10.912 -8.726 1.00 87.69 195 LEU A N 1
ATOM 1557 C CA . LEU A 1 195 ? 0.699 -10.713 -7.273 1.00 87.69 195 LEU A CA 1
ATOM 1558 C C . LEU A 1 195 ? 1.910 -11.443 -6.690 1.00 87.69 195 LEU A C 1
ATOM 1560 O O . LEU A 1 195 ? 2.626 -10.871 -5.871 1.00 87.69 195 LEU A O 1
ATOM 1564 N N . LYS A 1 196 ? 2.160 -12.684 -7.123 1.00 84.19 196 LYS A N 1
ATOM 1565 C CA . LYS A 1 196 ? 3.283 -13.497 -6.632 1.00 84.19 196 LYS A CA 1
ATOM 1566 C C . LYS A 1 196 ? 4.644 -12.971 -7.088 1.00 84.19 196 LYS A C 1
ATOM 1568 O O . LYS A 1 196 ? 5.615 -13.104 -6.350 1.00 84.19 196 LYS A O 1
ATOM 1573 N N . VAL A 1 197 ? 4.734 -12.382 -8.283 1.00 87.44 197 VAL A N 1
ATOM 1574 C CA . VAL A 1 197 ? 6.006 -11.886 -8.837 1.00 87.44 197 VAL A CA 1
ATOM 1575 C C . VAL A 1 197 ? 6.333 -10.465 -8.382 1.00 87.44 197 VAL A C 1
ATOM 1577 O O . VAL A 1 197 ? 7.508 -10.105 -8.305 1.00 87.44 197 VAL A O 1
ATOM 1580 N N . LEU A 1 198 ? 5.321 -9.667 -8.025 1.00 85.38 198 LEU A N 1
ATOM 1581 C CA . LEU A 1 198 ? 5.467 -8.283 -7.569 1.00 85.38 198 LEU A CA 1
ATOM 1582 C C . LEU A 1 198 ? 6.585 -8.064 -6.521 1.00 85.38 198 LEU A C 1
ATOM 1584 O O . LEU A 1 198 ? 7.358 -7.119 -6.686 1.00 85.38 198 LEU A O 1
ATOM 1588 N N . PRO A 1 199 ? 6.780 -8.925 -5.503 1.00 80.44 199 PRO A N 1
ATOM 1589 C CA . PRO A 1 199 ? 7.807 -8.726 -4.466 1.00 80.44 199 PRO A CA 1
ATOM 1590 C C . PRO A 1 199 ? 9.224 -8.863 -4.999 1.00 80.44 199 PRO A C 1
ATOM 1592 O O . PRO A 1 199 ? 10.170 -8.334 -4.426 1.00 80.44 199 PRO A O 1
ATOM 1595 N N . THR A 1 200 ? 9.376 -9.597 -6.100 1.00 81.06 200 THR A N 1
ATOM 1596 C CA . THR A 1 200 ? 10.661 -9.786 -6.771 1.00 81.06 200 THR A CA 1
ATOM 1597 C C . THR A 1 200 ? 11.066 -8.562 -7.592 1.00 81.06 200 THR A C 1
ATOM 1599 O O . THR A 1 200 ? 12.249 -8.394 -7.887 1.00 81.06 200 THR A O 1
ATOM 1602 N N . LEU A 1 201 ? 10.090 -7.716 -7.939 1.00 83.00 201 LEU A N 1
ATOM 1603 C CA . LEU A 1 201 ? 10.269 -6.508 -8.743 1.00 83.00 201 LEU A CA 1
ATOM 1604 C C . LEU A 1 201 ? 10.390 -5.250 -7.887 1.00 83.00 201 LEU A C 1
ATOM 1606 O O . LEU A 1 201 ? 11.049 -4.288 -8.283 1.00 83.00 201 LEU A O 1
ATOM 1610 N N . LEU A 1 202 ? 9.738 -5.231 -6.724 1.00 77.56 202 LEU A N 1
ATOM 1611 C CA . LEU A 1 202 ? 9.776 -4.083 -5.832 1.00 77.56 202 LEU A CA 1
ATOM 1612 C C . LEU A 1 202 ? 11.116 -4.022 -5.083 1.00 77.56 202 LEU A C 1
ATOM 1614 O O . LEU A 1 202 ? 11.609 -5.040 -4.593 1.00 77.56 202 LEU A O 1
ATOM 1618 N N . PRO A 1 203 ? 11.721 -2.828 -4.949 1.00 71.06 203 PRO A N 1
ATOM 1619 C CA . PRO A 1 203 ? 12.919 -2.681 -4.142 1.00 71.06 203 PRO A CA 1
ATOM 1620 C C . PRO A 1 203 ? 12.603 -2.998 -2.669 1.00 71.06 203 PRO A C 1
ATOM 1622 O O . PRO A 1 203 ? 11.544 -2.598 -2.173 1.00 71.06 203 PRO A O 1
ATOM 1625 N N . PRO A 1 204 ? 13.514 -3.667 -1.938 1.00 68.88 204 PRO A N 1
ATOM 1626 C CA . PRO A 1 204 ? 13.318 -3.936 -0.520 1.00 68.88 204 PRO A CA 1
ATOM 1627 C C . PRO A 1 204 ? 13.160 -2.621 0.251 1.00 68.88 204 PRO A C 1
ATOM 1629 O O . PRO A 1 204 ? 13.942 -1.676 0.092 1.00 68.88 204 PRO A O 1
ATOM 1632 N N . SER A 1 205 ? 12.127 -2.558 1.091 1.00 66.88 205 SER A N 1
ATOM 1633 C CA . SER A 1 205 ? 11.819 -1.362 1.872 1.00 66.88 205 SER A CA 1
ATOM 1634 C C . SER A 1 205 ? 12.778 -1.238 3.055 1.00 66.88 205 SER A C 1
ATOM 1636 O O . SER A 1 205 ? 12.907 -2.143 3.878 1.00 66.88 205 SER A O 1
ATOM 1638 N N . ILE A 1 206 ? 13.469 -0.102 3.138 1.00 72.56 206 ILE A N 1
ATOM 1639 C CA . ILE A 1 206 ? 14.376 0.224 4.242 1.00 72.56 206 ILE A CA 1
ATOM 1640 C C . ILE A 1 206 ? 13.530 0.613 5.455 1.00 72.56 206 ILE A C 1
ATOM 1642 O O . ILE A 1 206 ? 12.693 1.508 5.349 1.00 72.56 206 ILE A O 1
ATOM 1646 N N . TYR A 1 207 ? 13.788 0.012 6.615 1.00 66.81 207 TYR A N 1
ATOM 1647 C CA . TYR A 1 207 ? 13.100 0.364 7.860 1.00 66.81 207 TYR A CA 1
ATOM 1648 C C . TYR A 1 207 ? 14.087 0.667 8.990 1.00 66.81 207 TYR A C 1
ATOM 1650 O O . TYR A 1 207 ? 15.281 0.371 8.904 1.00 66.81 207 TYR A O 1
ATOM 1658 N N . LYS A 1 208 ? 13.602 1.313 10.056 1.00 64.75 208 LYS A N 1
ATOM 1659 C CA . LYS A 1 208 ? 14.399 1.634 11.246 1.00 64.75 208 LYS A CA 1
ATOM 1660 C C . LYS A 1 208 ? 13.883 0.849 12.442 1.00 64.75 208 LYS A C 1
ATOM 1662 O O . LYS A 1 208 ? 12.692 0.874 12.722 1.00 64.75 208 LYS A O 1
ATOM 1667 N N . ARG A 1 209 ? 14.784 0.220 13.193 1.00 63.75 209 ARG A N 1
ATOM 1668 C CA . ARG A 1 209 ? 14.460 -0.446 14.462 1.00 63.75 209 ARG A CA 1
ATOM 1669 C C . ARG A 1 209 ? 15.522 -0.087 15.494 1.00 63.75 209 ARG A C 1
ATOM 1671 O O . ARG A 1 209 ? 16.711 -0.258 15.236 1.00 63.75 209 ARG A O 1
ATOM 1678 N N . GLY A 1 210 ? 15.104 0.481 16.628 1.00 67.31 210 GLY A N 1
ATOM 1679 C CA . GLY A 1 210 ? 16.021 0.908 17.696 1.00 67.31 210 GLY A CA 1
ATOM 1680 C C . GLY A 1 210 ? 17.110 1.884 17.228 1.00 67.31 210 GLY A C 1
ATOM 1681 O O . GLY A 1 210 ? 18.277 1.715 17.563 1.00 67.31 210 GLY A O 1
ATOM 1682 N N . GLY A 1 211 ? 16.766 2.844 16.361 1.00 69.50 211 GLY A N 1
ATOM 1683 C CA . GLY A 1 211 ? 17.716 3.822 15.808 1.00 69.50 211 GLY A CA 1
ATOM 1684 C C . GLY A 1 211 ? 18.663 3.288 14.722 1.00 69.50 211 GLY A C 1
ATOM 1685 O O . GLY A 1 211 ? 19.327 4.083 14.057 1.00 69.50 211 GLY A O 1
ATOM 1686 N N . LYS A 1 212 ? 18.697 1.972 14.472 1.00 64.31 212 LYS A N 1
ATOM 1687 C CA . LYS A 1 212 ? 19.480 1.360 13.389 1.00 64.31 212 LYS A CA 1
ATOM 1688 C C . LYS A 1 212 ? 18.652 1.249 12.112 1.00 64.31 212 LYS A C 1
ATOM 1690 O O . LYS A 1 212 ? 17.474 0.900 12.153 1.00 64.31 212 LYS A O 1
ATOM 1695 N N . VAL A 1 213 ? 19.282 1.546 10.976 1.00 76.12 213 VAL A N 1
ATOM 1696 C CA . VAL A 1 213 ? 18.685 1.402 9.641 1.00 76.12 213 VAL A CA 1
ATOM 1697 C C . VAL A 1 213 ? 18.930 -0.019 9.144 1.00 76.12 213 VAL A C 1
ATOM 1699 O O . VAL A 1 213 ? 20.080 -0.405 8.941 1.00 76.12 213 VAL A O 1
ATOM 1702 N N . PHE A 1 214 ? 17.857 -0.769 8.922 1.00 68.19 214 PHE A N 1
ATOM 1703 C CA . PHE A 1 214 ? 17.884 -2.105 8.339 1.00 68.19 214 PHE A CA 1
ATOM 1704 C C . PHE A 1 214 ? 17.597 -2.024 6.841 1.00 68.19 214 PHE A C 1
ATOM 1706 O O . PHE A 1 214 ? 16.729 -1.271 6.394 1.00 68.19 214 PHE A O 1
ATOM 1713 N N . ARG A 1 215 ? 18.365 -2.782 6.058 1.00 74.44 215 ARG A N 1
ATOM 1714 C CA . ARG A 1 215 ? 18.230 -2.872 4.602 1.00 74.44 215 ARG A CA 1
ATOM 1715 C C . ARG A 1 215 ? 18.044 -4.337 4.233 1.00 74.44 215 ARG A C 1
ATOM 1717 O O . ARG A 1 215 ? 19.057 -5.018 4.085 1.00 74.44 215 ARG A O 1
ATOM 1724 N N . PRO A 1 216 ? 16.792 -4.804 4.133 1.00 70.00 216 PRO A N 1
ATOM 1725 C CA . PRO A 1 216 ? 16.524 -6.186 3.790 1.00 70.00 216 PRO A CA 1
ATOM 1726 C C . PRO A 1 216 ? 17.118 -6.537 2.433 1.00 70.00 216 PRO A C 1
ATOM 1728 O O . PRO A 1 216 ? 17.146 -5.700 1.523 1.00 70.00 216 PRO A O 1
ATOM 1731 N N . THR A 1 217 ? 17.575 -7.772 2.286 1.00 74.12 217 THR A N 1
ATOM 1732 C CA . THR A 1 217 ? 17.868 -8.320 0.960 1.00 74.12 217 THR A CA 1
ATOM 1733 C C . THR A 1 217 ? 16.565 -8.534 0.185 1.00 74.12 217 THR A C 1
ATOM 1735 O O . THR A 1 217 ? 15.471 -8.562 0.755 1.00 74.12 217 THR A O 1
ATOM 1738 N N . THR A 1 218 ? 16.656 -8.697 -1.136 1.00 69.62 218 THR A N 1
ATOM 1739 C CA . THR A 1 218 ? 15.486 -9.051 -1.955 1.00 69.62 218 THR A CA 1
ATOM 1740 C C . THR A 1 218 ? 14.860 -10.371 -1.492 1.00 69.62 218 THR A C 1
ATOM 1742 O O . THR A 1 218 ? 13.642 -10.487 -1.475 1.00 69.62 218 THR A O 1
ATOM 1745 N N . GLU A 1 219 ? 15.670 -11.337 -1.052 1.00 71.81 219 GLU A N 1
ATOM 1746 C CA . GLU A 1 219 ? 15.196 -12.626 -0.528 1.00 71.81 219 GLU A CA 1
ATOM 1747 C C . GLU A 1 219 ? 14.441 -12.472 0.801 1.00 71.81 219 GLU A C 1
ATOM 1749 O O . GLU A 1 219 ? 13.376 -13.058 0.984 1.00 71.81 219 GLU A O 1
ATOM 1754 N N . GLU A 1 220 ? 14.950 -11.647 1.721 1.00 70.44 220 GLU A N 1
ATOM 1755 C CA . GLU A 1 220 ? 14.271 -11.340 2.988 1.00 70.44 220 GLU A CA 1
ATOM 1756 C C . GLU A 1 220 ? 12.940 -10.615 2.753 1.00 70.44 220 GLU A C 1
ATOM 1758 O O . GLU A 1 220 ? 11.932 -10.938 3.386 1.00 70.44 220 GLU A O 1
ATOM 1763 N N . ALA A 1 221 ? 12.913 -9.669 1.809 1.00 67.38 221 ALA A N 1
ATOM 1764 C CA . ALA A 1 221 ? 11.694 -8.968 1.419 1.00 67.38 221 ALA A CA 1
ATOM 1765 C C . ALA A 1 221 ? 10.667 -9.910 0.769 1.00 67.38 221 ALA A C 1
ATOM 1767 O O . ALA A 1 221 ? 9.482 -9.806 1.073 1.00 67.38 221 ALA A O 1
ATOM 1768 N N . GLN A 1 222 ? 11.108 -10.857 -0.066 1.00 70.19 222 GLN A N 1
ATOM 1769 C CA . GLN A 1 222 ? 10.237 -11.873 -0.666 1.00 70.19 222 GLN A CA 1
ATOM 1770 C C . GLN A 1 222 ? 9.602 -12.779 0.390 1.00 70.19 222 GLN A C 1
ATOM 1772 O O . GLN A 1 222 ? 8.387 -12.957 0.371 1.00 70.19 222 GLN A O 1
ATOM 1777 N N . ARG A 1 223 ? 10.396 -13.301 1.338 1.00 69.56 223 ARG A N 1
ATOM 1778 C CA . ARG A 1 223 ? 9.880 -14.134 2.441 1.00 69.56 223 ARG A CA 1
ATOM 1779 C C . ARG A 1 223 ? 8.866 -13.392 3.309 1.00 69.56 223 ARG A C 1
ATOM 1781 O O . ARG A 1 223 ? 7.953 -14.012 3.825 1.00 69.56 223 ARG A O 1
ATOM 1788 N N . SER A 1 224 ? 9.015 -12.075 3.440 1.00 63.34 224 SER A N 1
ATOM 1789 C CA . SER A 1 224 ? 8.162 -11.247 4.300 1.00 63.34 224 SER A CA 1
ATOM 1790 C C . SER A 1 224 ? 6.916 -10.695 3.596 1.00 63.34 224 SER A C 1
ATOM 1792 O O . SER A 1 224 ? 6.043 -10.148 4.265 1.00 63.34 224 SER A O 1
ATOM 1794 N N . PHE A 1 225 ? 6.833 -10.757 2.260 1.00 64.12 225 PHE A N 1
ATOM 1795 C CA . PHE A 1 225 ? 5.757 -10.096 1.508 1.00 64.12 225 PHE A CA 1
ATOM 1796 C C . PHE A 1 225 ? 4.400 -10.781 1.702 1.00 64.12 225 PHE A C 1
ATOM 1798 O O . PHE A 1 225 ? 3.378 -10.102 1.767 1.00 64.12 225 PHE A O 1
ATOM 1805 N N . ILE A 1 226 ? 4.394 -12.112 1.816 1.00 57.28 226 ILE A N 1
ATOM 1806 C CA . ILE A 1 226 ? 3.223 -12.916 2.179 1.00 57.28 226 ILE A CA 1
ATOM 1807 C C . ILE A 1 226 ? 3.713 -14.021 3.121 1.00 57.28 226 ILE A C 1
ATOM 1809 O O . ILE A 1 226 ? 3.990 -15.134 2.688 1.00 57.28 226 ILE A O 1
ATOM 1813 N N . ASP A 1 227 ? 3.835 -13.700 4.405 1.00 45.53 227 ASP A N 1
ATOM 1814 C CA . ASP A 1 227 ? 3.878 -14.700 5.477 1.00 45.53 227 ASP A CA 1
ATOM 1815 C C . ASP A 1 227 ? 2.644 -14.465 6.355 1.00 45.53 227 ASP A C 1
ATOM 1817 O O . ASP A 1 227 ? 2.706 -13.854 7.420 1.00 45.53 227 ASP A O 1
ATOM 1821 N N . MET A 1 228 ? 1.470 -14.846 5.839 1.00 37.97 228 MET A N 1
ATOM 1822 C CA . MET A 1 228 ? 0.313 -15.070 6.704 1.00 37.97 228 MET A CA 1
ATOM 1823 C C . MET A 1 228 ? 0.444 -16.493 7.224 1.00 37.97 228 MET A C 1
ATOM 1825 O O . MET A 1 228 ? -0.030 -17.436 6.590 1.00 37.97 228 MET A O 1
ATOM 1829 N N . GLN A 1 229 ? 1.157 -16.647 8.338 1.00 31.59 229 GLN A N 1
ATOM 1830 C CA . GLN A 1 229 ? 1.071 -17.887 9.098 1.00 31.59 229 GLN A CA 1
ATOM 1831 C C . GLN A 1 229 ? -0.355 -18.007 9.660 1.00 31.59 229 GLN A C 1
ATOM 1833 O O . GLN A 1 229 ? -0.925 -16.977 10.036 1.00 31.59 229 GLN A O 1
ATOM 1838 N N . PRO A 1 230 ? -0.947 -19.214 9.635 1.00 32.59 230 PRO A N 1
ATOM 1839 C CA . PRO A 1 230 ? -2.275 -19.459 10.188 1.00 32.59 230 PRO A CA 1
ATOM 1840 C C . PRO A 1 230 ? -2.366 -19.131 11.681 1.00 32.59 230 PRO A C 1
ATOM 1842 O O . PRO A 1 230 ? -1.337 -19.255 12.386 1.00 32.59 230 PRO A O 1
#

Radius of gyration: 25.67 Å; chains: 1; bounding box: 66×41×61 Å

Sequence (230 aa):
PSSHTKKALAMALVHEFPCLNDNTGSGYGAWYTPGRKHGSATGFLEECLWNVRKRMRKLKQPGHLEPQHDRSGTTSEDAVSPEKMKEMVDWLKVNKYPISEVENYMKETAVYRGKLIRSNGSKSIPEILEEFPRLIDNPGMILQDFRQLYPAAERKLFENWATISERILMYAQIEGKLQFVLEDLTPAAKGEIALKVLPTLLPPSIYKRGGKVFRPTTEEAQRSFIDMQP

pLDDT: mean 79.29, std 16.3, range [31.5, 96.31]

Organism: Clarias magur (NCBI:txid1594786)

Secondary structure (DSSP, 8-state):
--HHHHHHHHHHHHHH-GGG--SSTTS-TTT-B---TTPPPBSHHHHHHHHHHHHHHHHHS---------------S----HHHHHHHHHHHHH---SHHHHHHHHHHHHHHHHHHHHH-TT--HHHHHHH-THHHHSTTHHHHHHHHH-TTTTTHHHHHHHHHHHHHHHHHHHTT---S--TT--HHHHHHHHHHHHHHHSPPPPEEETTEEE---HHHHHHHHT----

Foldseek 3Di:
DDLVVQVVVLVVVCVVPVVQQPPPDSRSVQAWDPADPPGHIDHDVVVVVVVVVVVVVVVVPPPPPPPPPQPDDDDDDPPDDPVVLVVLLVCQLPDDPDVVSNLVNLLVNLVVLVVVCVVPLQDDPVRSCNSRVCCPVPPCSVLSSCCSSCVPCSCVCVVCLLVQLVVLVVVCVVVVVDPDDPPPDDSVVSSVVSLLCVLLVDQADWGDHPNDIDHDDSVRSSCPVDDPDD